Protein AF-J0EBW9-F1 (afdb_monomer)

Sequence (219 aa):
MTIKLKWRDRVGDYFTFEQDYLNNFGNLTLSGQNQRLSNKSYEAKIVLMEEYSSLHLNDYFINNTHSWGIEEVRNRSEYLADQFCQVGLFKDLPKEYRAREIHKTLDDNLTNHNLQSVKLPNGQRRMARNAKELASVVIDYLLENAREAFESYTDDESQKYIYWSKAKAEARDRDGTLVVPFEKYGFYFVSNASYQTTGSNLKDLILGCDLNPRDFIVE

Mean predicted aligned error: 13.7 Å

Radius of gyration: 35.42 Å; Cα contacts (8 Å, |Δi|>4): 264; chains: 1; bounding box: 72×34×83 Å

Secondary structure (DSSP, 8-state):
-----TTGGGSSSHHHIIIIITTSGGG----TTHHHHTT--HHHHHHHHHHH---GGGHHHHHS-S--SHHHHHHHHHHHHHHHHHSGGGSPPPGGGG-----EETTS--TT----EEE-TTS-EEE--SHHHHHHHHHHHHHHHSHHHHHHHHSSTT-TTEES-HHHHHTT--TTEEEEEEGGGTEEEEEESSHHHHHHHHHHHHHHTT--GGGSEE-

Foldseek 3Di:
DDPPDPQCVQQPPNVCCVPPQCPDPLNDDPFPCCVVLPPDHLVSNLVVCVVGPPDPLCVCSNPPDPGDYDVSSVVSNVVVVVVVCVPPVNDDDPVVVVDDVPWDFLVDQCAVPQFAWKQALVRDIDGDRFLQSVLVVLVVCCCVPQVVLLCVLVVDPPLPFKALDPVVQVVLPDPQKDWHDPVVVRIIGIWRRDPRTSSVSSCVSCVSSVHDRRSIITD

Organism: NCBI:txid992069

Solvent-accessible surface area (backbone atoms only — not comparable to full-atom values): 12727 Å² total; per-residue (Å²): 134,77,99,73,52,83,48,46,73,58,30,56,61,44,70,60,32,60,74,69,43,58,88,27,79,36,54,64,74,91,58,101,47,59,81,81,38,62,89,52,43,68,69,64,37,43,57,50,39,74,76,68,57,87,50,75,84,57,45,52,64,68,78,71,48,96,71,67,33,59,68,52,30,50,55,39,33,53,53,51,50,55,56,53,52,65,40,74,88,65,42,84,74,61,71,76,82,66,62,63,90,86,65,48,28,40,71,50,86,38,69,92,56,78,53,49,28,35,33,40,75,88,69,50,73,45,78,18,71,49,53,64,42,44,50,49,58,52,49,52,49,39,59,74,76,34,37,71,38,43,51,64,54,61,71,47,87,82,52,88,38,63,30,73,41,68,71,67,46,54,76,56,66,46,94,67,44,34,77,43,79,41,72,95,78,53,33,29,43,44,40,48,50,49,48,44,54,38,33,49,56,49,29,53,51,32,49,51,38,78,44,66,34,66,46,35,33,45,63

InterPro domains:
  IPR011089 GmrSD restriction endonucleases, C-terminal domain [PF07510] (6-82)

Structure (mmCIF, N/CA/C/O backbone):
data_AF-J0EBW9-F1
#
_entry.id   AF-J0EBW9-F1
#
loop_
_atom_site.group_PDB
_atom_site.id
_atom_site.type_symbol
_atom_site.label_atom_id
_atom_site.label_alt_id
_atom_site.label_comp_id
_atom_site.label_asym_id
_atom_site.label_entity_id
_atom_site.label_seq_id
_atom_site.pdbx_PDB_ins_code
_atom_site.Cartn_x
_atom_site.Cartn_y
_atom_site.Cartn_z
_atom_site.occupancy
_atom_site.B_iso_or_equiv
_atom_site.auth_seq_id
_atom_site.auth_comp_id
_atom_site.auth_asym_id
_atom_site.auth_atom_id
_atom_site.pdbx_PDB_model_num
ATOM 1 N N . MET A 1 1 ? 46.291 20.944 -46.577 1.00 37.09 1 MET A N 1
ATOM 2 C CA . MET A 1 1 ? 44.997 20.311 -46.910 1.00 37.09 1 MET A CA 1
ATOM 3 C C . MET A 1 1 ? 44.599 19.455 -45.714 1.00 37.09 1 MET A C 1
ATOM 5 O O . MET A 1 1 ? 45.171 18.394 -45.509 1.00 37.09 1 MET A O 1
ATOM 9 N N . THR A 1 2 ? 43.776 19.991 -44.815 1.00 34.97 2 THR A N 1
ATOM 10 C CA . THR A 1 2 ? 43.479 19.345 -43.526 1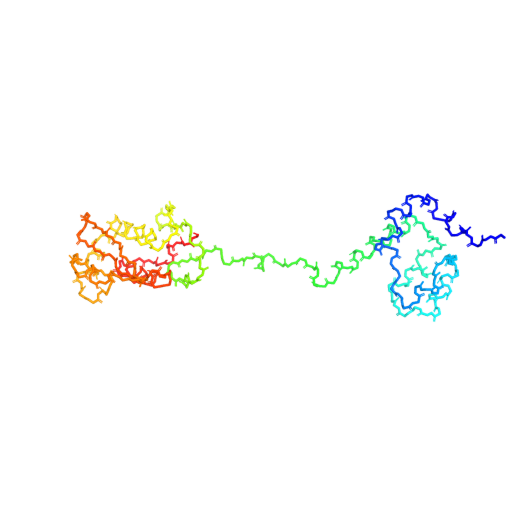.00 34.97 2 THR A CA 1
ATOM 11 C C . THR A 1 2 ? 42.528 18.173 -43.754 1.00 34.97 2 THR A C 1
ATOM 13 O O . THR A 1 2 ? 41.568 18.316 -44.503 1.00 34.97 2 THR A O 1
ATOM 16 N N . ILE A 1 3 ? 42.804 17.030 -43.119 1.00 44.97 3 ILE A N 1
ATOM 17 C CA . ILE A 1 3 ? 42.072 15.746 -43.169 1.00 44.97 3 ILE A CA 1
ATOM 18 C C . ILE A 1 3 ? 40.694 15.890 -42.494 1.00 44.97 3 ILE A C 1
ATOM 20 O O . ILE A 1 3 ? 40.361 15.232 -41.512 1.00 44.97 3 ILE A O 1
ATOM 24 N N . LYS A 1 4 ? 39.903 16.846 -42.959 1.00 49.50 4 LYS A N 1
ATOM 25 C CA . LYS A 1 4 ? 38.595 17.188 -42.437 1.00 49.50 4 LYS A CA 1
ATOM 26 C C . LYS A 1 4 ? 37.596 16.767 -43.518 1.00 49.50 4 LYS A C 1
ATOM 28 O O . LYS A 1 4 ? 37.580 17.364 -44.583 1.00 49.50 4 LYS A O 1
ATOM 33 N N . LEU A 1 5 ? 36.806 15.734 -43.192 1.00 63.59 5 LEU A N 1
ATOM 34 C CA . LEU A 1 5 ? 35.459 15.437 -43.712 1.00 63.59 5 LEU A CA 1
ATOM 35 C C . LEU A 1 5 ? 35.192 14.322 -44.752 1.00 63.59 5 LEU A C 1
ATOM 37 O O . LEU A 1 5 ? 34.027 14.131 -45.064 1.00 63.59 5 LEU A O 1
ATOM 41 N N . LYS A 1 6 ? 36.134 13.471 -45.187 1.00 65.06 6 LYS A N 1
ATOM 42 C CA . LYS A 1 6 ? 35.780 12.387 -46.153 1.00 65.06 6 LYS A CA 1
ATOM 43 C C . LYS A 1 6 ? 34.655 11.439 -45.700 1.00 65.06 6 LYS A C 1
ATOM 45 O O . LYS A 1 6 ? 33.983 10.849 -46.535 1.00 65.06 6 LYS A O 1
ATOM 50 N N . TRP A 1 7 ? 34.476 11.250 -44.393 1.00 70.19 7 TRP A N 1
ATOM 51 C CA . TRP A 1 7 ? 33.380 10.438 -43.862 1.00 70.19 7 TRP A CA 1
ATOM 52 C C . TRP A 1 7 ? 32.059 11.215 -43.766 1.00 70.19 7 TRP A C 1
ATOM 54 O O . TRP A 1 7 ? 31.002 10.599 -43.821 1.00 70.19 7 TRP A O 1
ATOM 64 N N . ARG A 1 8 ? 32.103 12.550 -43.646 1.00 75.69 8 ARG A N 1
ATOM 65 C CA . ARG A 1 8 ? 30.898 13.387 -43.522 1.00 75.69 8 ARG A CA 1
ATOM 66 C C . ARG A 1 8 ? 30.110 13.429 -44.822 1.00 75.69 8 ARG A C 1
ATOM 68 O O . ARG A 1 8 ? 28.894 13.350 -44.791 1.00 75.69 8 ARG A O 1
ATOM 75 N N . ASP A 1 9 ? 30.813 13.429 -45.947 1.00 74.38 9 ASP A N 1
ATOM 76 C CA . ASP A 1 9 ? 30.179 13.354 -47.265 1.00 74.38 9 ASP A CA 1
ATOM 77 C C . ASP A 1 9 ? 29.480 12.000 -47.498 1.00 74.38 9 ASP A C 1
ATOM 79 O O . ASP A 1 9 ? 28.632 11.881 -48.376 1.00 74.38 9 ASP A O 1
ATOM 83 N N . ARG A 1 10 ? 29.820 10.966 -46.710 1.00 76.25 10 ARG A N 1
ATOM 84 C CA . ARG A 1 10 ? 29.231 9.624 -46.830 1.00 76.25 10 ARG A CA 1
ATOM 85 C C . ARG A 1 10 ? 27.980 9.401 -45.997 1.00 76.25 10 ARG A C 1
ATOM 87 O O . ARG A 1 10 ? 27.215 8.509 -46.339 1.00 76.25 10 ARG A O 1
ATOM 94 N N . VAL A 1 11 ? 27.767 10.180 -44.936 1.00 80.25 11 VAL A N 1
ATOM 95 C CA . VAL A 1 11 ? 26.569 10.027 -44.092 1.00 80.25 11 VAL A CA 1
ATOM 96 C C . VAL A 1 11 ? 25.327 10.694 -44.701 1.00 80.25 11 VAL A C 1
ATOM 98 O O . VAL A 1 11 ? 24.236 10.562 -44.153 1.00 80.25 11 VAL A O 1
ATOM 101 N N . GLY A 1 12 ? 25.483 11.391 -45.834 1.00 82.75 12 GLY A N 1
ATOM 102 C CA . GLY A 1 12 ? 24.414 12.124 -46.508 1.00 82.75 12 GLY A CA 1
ATOM 103 C C . GLY A 1 12 ? 24.181 13.484 -45.859 1.00 82.75 12 GLY A C 1
ATOM 104 O O . GLY A 1 12 ? 25.070 14.337 -45.869 1.00 82.75 12 GLY A O 1
ATOM 105 N N . ASP A 1 13 ? 22.991 13.693 -45.293 1.00 88.38 13 ASP A N 1
ATOM 106 C CA . ASP A 1 13 ? 22.670 14.905 -44.535 1.00 88.38 13 ASP A CA 1
ATOM 107 C C . ASP A 1 13 ? 23.463 14.938 -43.223 1.00 88.38 13 ASP A C 1
ATOM 109 O O . ASP A 1 13 ? 23.034 14.439 -42.180 1.00 88.38 13 ASP A O 1
ATOM 113 N N . TYR A 1 14 ? 24.661 15.519 -43.287 1.00 86.31 14 TYR A N 1
ATOM 114 C CA . TYR A 1 14 ? 25.545 15.611 -42.135 1.00 86.31 14 TYR A CA 1
ATOM 115 C C . TYR A 1 14 ? 24.927 16.396 -40.976 1.00 86.31 14 TYR A C 1
ATOM 117 O O . TYR A 1 14 ? 25.185 16.049 -39.827 1.00 86.31 14 TYR A O 1
ATOM 125 N N . PHE A 1 15 ? 24.139 17.441 -41.250 1.00 88.19 15 PHE A N 1
ATOM 126 C CA . PHE A 1 15 ? 23.576 18.268 -40.185 1.00 88.19 15 PHE A CA 1
ATOM 127 C C . PHE A 1 15 ? 22.588 17.453 -39.349 1.00 88.19 15 PHE A C 1
ATOM 129 O O . PHE A 1 15 ? 22.728 17.382 -38.127 1.00 88.19 15 PHE A O 1
ATOM 136 N N . THR A 1 16 ? 21.662 16.755 -40.009 1.00 88.75 16 THR A N 1
ATOM 137 C CA . THR A 1 16 ? 20.746 15.827 -39.337 1.00 88.75 16 THR A CA 1
ATOM 138 C C . THR A 1 16 ? 21.496 14.671 -38.685 1.00 88.75 16 THR A C 1
ATOM 140 O O . THR A 1 16 ? 21.205 14.307 -37.547 1.00 88.75 16 THR A O 1
ATOM 143 N N . PHE A 1 17 ? 22.504 14.109 -39.358 1.00 88.75 17 PHE A N 1
ATOM 144 C CA . PHE A 1 17 ? 23.293 13.022 -38.788 1.00 88.75 17 PHE A CA 1
ATOM 145 C C . PHE A 1 17 ? 24.005 13.443 -37.493 1.00 88.75 17 PHE A C 1
ATOM 147 O O . PHE A 1 17 ? 23.961 12.713 -36.507 1.00 88.75 17 PHE A O 1
ATOM 154 N N . GLU A 1 18 ? 24.650 14.611 -37.472 1.00 88.31 18 GLU A N 1
ATOM 155 C CA . GLU A 1 18 ? 25.376 15.126 -36.306 1.00 88.31 18 GLU A CA 1
ATOM 156 C C . GLU A 1 18 ? 24.451 15.385 -35.114 1.00 88.31 18 GLU A C 1
ATOM 158 O O . GLU A 1 18 ? 24.818 15.044 -33.989 1.00 88.31 18 GLU A O 1
ATOM 163 N N . GLN A 1 19 ? 23.265 15.949 -35.357 1.00 90.88 19 GLN A N 1
ATOM 164 C CA . GLN A 1 19 ? 22.300 16.260 -34.301 1.00 90.88 19 GLN A CA 1
ATOM 165 C C . GLN A 1 19 ? 21.633 15.001 -33.733 1.00 90.88 19 GLN A C 1
ATOM 167 O O . GLN A 1 19 ? 21.620 14.813 -32.517 1.00 90.88 19 GLN A O 1
ATOM 172 N N . ASP A 1 20 ? 21.141 14.111 -34.599 1.00 90.69 20 ASP A N 1
ATOM 173 C CA . ASP A 1 20 ? 20.171 13.089 -34.184 1.00 90.69 20 ASP A CA 1
ATOM 174 C C . ASP A 1 20 ? 20.742 11.659 -34.172 1.00 90.69 20 ASP A C 1
ATOM 176 O O . ASP A 1 20 ? 20.243 10.779 -33.461 1.00 90.69 20 ASP A O 1
ATOM 180 N N . TYR A 1 21 ? 21.799 11.399 -34.951 1.00 88.81 21 TYR A N 1
ATOM 181 C CA . TYR A 1 21 ? 22.278 10.035 -35.226 1.00 88.81 21 TYR A CA 1
ATOM 182 C C . TYR A 1 21 ? 23.714 9.770 -34.756 1.00 88.81 21 TYR A C 1
ATOM 184 O O . TYR A 1 21 ? 24.071 8.618 -34.500 1.00 88.81 21 TYR A O 1
ATOM 192 N N . LEU A 1 22 ? 24.537 10.806 -34.564 1.00 86.56 22 LEU A N 1
ATOM 193 C CA . LEU A 1 22 ? 25.932 10.659 -34.146 1.00 86.56 22 LEU A CA 1
ATOM 194 C C . LEU A 1 22 ? 26.049 10.036 -32.749 1.00 86.56 22 LEU A C 1
ATOM 196 O O . LEU A 1 22 ? 26.858 9.131 -32.553 1.00 86.56 22 LEU A O 1
ATOM 200 N N . ASN A 1 23 ? 25.221 10.483 -31.803 1.00 86.88 23 ASN A N 1
ATOM 201 C CA . ASN A 1 23 ? 25.180 9.975 -30.426 1.00 86.88 23 ASN A CA 1
ATOM 202 C C . ASN A 1 23 ? 23.979 9.043 -30.198 1.00 86.88 23 ASN A C 1
ATOM 204 O O . ASN A 1 23 ? 23.338 9.085 -29.150 1.00 86.88 23 ASN A O 1
ATOM 208 N N . ASN A 1 24 ? 23.651 8.222 -31.196 1.00 88.88 24 ASN A N 1
ATOM 209 C CA . ASN A 1 24 ? 22.536 7.285 -31.134 1.00 88.88 24 ASN A CA 1
ATOM 210 C C . ASN A 1 24 ? 23.000 5.879 -30.732 1.00 88.88 24 ASN A C 1
ATOM 212 O O . ASN A 1 24 ? 24.132 5.476 -31.006 1.00 88.88 24 ASN A O 1
ATOM 216 N N . PHE A 1 25 ? 22.091 5.111 -30.136 1.00 85.38 25 PHE A N 1
ATOM 217 C CA . PHE A 1 25 ? 22.284 3.710 -29.776 1.00 85.38 25 PHE A CA 1
ATOM 218 C C . PHE A 1 25 ? 22.804 2.859 -30.949 1.00 85.38 25 PHE A C 1
ATOM 220 O O . PHE A 1 25 ? 23.779 2.123 -30.796 1.00 85.38 25 PHE A O 1
ATOM 227 N N . GLY A 1 26 ? 22.252 3.051 -32.151 1.00 86.81 26 GLY A N 1
ATOM 228 C CA . GLY A 1 26 ? 22.688 2.383 -33.381 1.00 86.81 26 GLY A CA 1
ATOM 229 C C . GLY A 1 26 ? 24.079 2.785 -33.867 1.00 86.81 26 GLY A C 1
ATOM 230 O O . GLY A 1 26 ? 24.667 2.059 -34.661 1.00 86.81 26 GLY A O 1
ATOM 231 N N . ASN A 1 27 ? 24.664 3.873 -33.364 1.00 87.81 27 ASN A N 1
ATOM 232 C CA . ASN A 1 27 ? 26.025 4.304 -33.698 1.00 87.81 27 ASN A CA 1
ATOM 233 C C . ASN A 1 27 ? 27.054 3.960 -32.600 1.00 87.81 27 ASN A C 1
ATOM 235 O O . ASN A 1 27 ? 28.234 4.287 -32.721 1.00 87.81 27 ASN A O 1
ATOM 239 N N . LEU A 1 28 ? 26.639 3.272 -31.528 1.00 83.31 28 LEU A N 1
ATOM 240 C 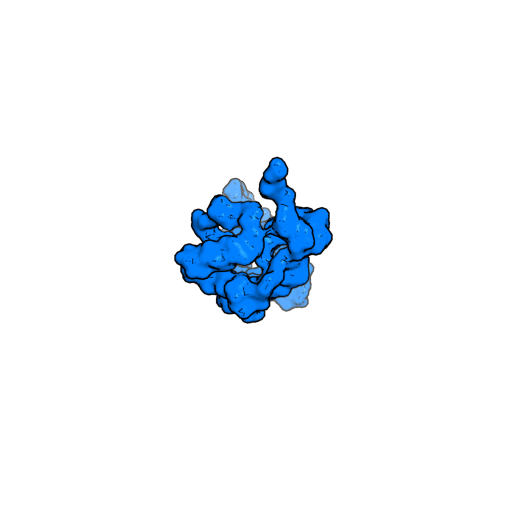CA . LEU A 1 28 ? 27.549 2.846 -30.468 1.00 83.31 28 LEU A CA 1
ATOM 241 C C . LEU A 1 28 ? 28.433 1.686 -30.938 1.00 83.31 28 LEU A C 1
ATOM 243 O O . LEU A 1 28 ? 27.955 0.581 -31.214 1.00 83.31 28 LEU A O 1
ATOM 247 N N . THR A 1 29 ? 29.741 1.925 -30.962 1.00 75.56 29 THR A N 1
ATOM 248 C CA . THR A 1 29 ? 30.764 0.877 -30.985 1.00 75.56 29 THR A CA 1
ATOM 249 C C . THR A 1 29 ? 31.202 0.572 -29.561 1.00 75.56 29 THR A C 1
ATOM 251 O O . THR A 1 29 ? 31.772 1.425 -28.874 1.00 75.56 29 THR A O 1
ATOM 254 N N . LEU A 1 30 ? 30.976 -0.663 -29.118 1.00 69.50 30 LEU A N 1
ATOM 255 C CA . LEU A 1 30 ? 31.499 -1.139 -27.843 1.00 69.50 30 LEU A CA 1
ATOM 256 C C . LEU A 1 30 ? 32.925 -1.633 -28.079 1.00 69.50 30 LEU A C 1
ATOM 258 O O . LEU A 1 30 ? 33.160 -2.789 -28.417 1.00 69.50 30 LEU A O 1
ATOM 262 N N . SER A 1 31 ? 33.890 -0.722 -27.986 1.00 68.69 31 SER A N 1
ATOM 263 C CA . SER A 1 31 ? 35.306 -1.055 -28.110 1.00 68.69 31 SER A CA 1
ATOM 264 C C . SER A 1 31 ? 36.137 -0.243 -27.122 1.00 68.69 31 SER A C 1
ATOM 266 O O . SER A 1 31 ? 35.856 0.928 -26.869 1.00 68.69 31 SER A O 1
ATOM 268 N N . GLY A 1 32 ? 37.223 -0.831 -26.618 1.00 66.94 32 GLY A N 1
ATOM 269 C CA . GLY A 1 32 ? 38.260 -0.085 -25.896 1.00 66.94 32 GLY A CA 1
ATOM 270 C C . GLY A 1 32 ? 39.132 0.792 -26.809 1.00 66.94 32 GLY A C 1
ATOM 271 O O . GLY A 1 32 ? 40.102 1.379 -26.344 1.00 66.94 32 GLY A O 1
ATOM 272 N N . GLN A 1 33 ? 38.826 0.865 -28.111 1.00 73.69 33 GLN A N 1
ATOM 273 C CA . GLN A 1 33 ? 39.669 1.469 -29.150 1.00 73.69 33 GLN A CA 1
ATOM 274 C C . GLN A 1 33 ? 38.994 2.660 -29.849 1.00 73.69 33 GLN A C 1
ATOM 276 O O . GLN A 1 33 ? 39.403 3.052 -30.942 1.00 73.69 33 GLN A O 1
ATOM 281 N N . ASN A 1 34 ? 37.998 3.295 -29.219 1.00 75.50 34 ASN A N 1
ATOM 282 C CA . ASN A 1 34 ? 37.265 4.432 -29.797 1.00 75.50 34 ASN A CA 1
ATOM 283 C C . ASN A 1 34 ? 38.194 5.582 -30.252 1.00 75.50 34 ASN A C 1
ATOM 285 O O . ASN A 1 34 ? 37.940 6.217 -31.277 1.00 75.50 34 ASN A O 1
ATOM 289 N N . GLN A 1 35 ? 39.324 5.791 -29.560 1.00 78.19 35 GLN A N 1
ATOM 290 C CA . GLN A 1 35 ? 40.361 6.748 -29.974 1.00 78.19 35 GLN A CA 1
ATOM 291 C C . GLN A 1 35 ? 41.039 6.371 -31.301 1.00 78.19 35 GLN A C 1
ATOM 293 O O . GLN A 1 35 ? 41.353 7.254 -32.097 1.00 78.19 35 GLN A O 1
ATOM 298 N N . ARG A 1 36 ? 41.250 5.074 -31.570 1.00 80.31 36 ARG A N 1
ATOM 299 C CA . ARG A 1 36 ? 41.831 4.591 -32.833 1.00 80.31 36 ARG A CA 1
ATOM 300 C C . ARG A 1 36 ? 40.838 4.686 -33.989 1.00 80.31 36 ARG A C 1
ATOM 302 O O . ARG A 1 36 ? 41.264 4.937 -35.112 1.00 80.31 36 ARG A O 1
ATOM 309 N N . LEU A 1 37 ? 39.539 4.523 -33.723 1.00 79.50 37 LEU A N 1
ATOM 310 C CA . LEU A 1 37 ? 38.481 4.607 -34.736 1.00 79.50 37 LEU A CA 1
ATOM 311 C C . LEU A 1 37 ? 38.236 6.055 -35.194 1.00 79.50 37 LEU A C 1
ATOM 313 O O . LEU A 1 37 ? 38.282 6.320 -36.393 1.00 79.50 37 LEU A O 1
ATOM 317 N N . SER A 1 38 ? 38.037 6.995 -34.260 1.00 79.94 38 SER A N 1
ATOM 318 C CA . SER A 1 38 ? 37.978 8.457 -34.477 1.00 79.94 38 SER A CA 1
ATOM 319 C C . SER A 1 38 ? 37.381 8.897 -35.842 1.00 79.94 38 SER A C 1
ATOM 321 O O . SER A 1 38 ? 36.337 8.406 -36.277 1.00 79.94 38 SER A O 1
ATOM 323 N N . ASN A 1 39 ? 38.037 9.829 -36.541 1.00 78.94 39 ASN A N 1
ATOM 324 C CA . ASN A 1 39 ? 37.628 10.398 -37.829 1.00 78.94 39 ASN A CA 1
ATOM 325 C C . ASN A 1 39 ? 38.055 9.563 -39.051 1.00 78.94 39 ASN A C 1
ATOM 327 O O . ASN A 1 39 ? 38.119 10.094 -40.163 1.00 78.94 39 ASN A O 1
ATOM 331 N N . LYS A 1 40 ? 38.397 8.280 -38.873 1.00 82.81 40 LYS A N 1
ATOM 332 C CA . LYS A 1 40 ? 38.738 7.401 -40.001 1.00 82.81 40 LYS A CA 1
ATOM 333 C C . LYS A 1 40 ? 37.518 7.161 -40.896 1.00 82.81 40 LYS A C 1
ATOM 335 O O . LYS A 1 40 ? 36.377 7.320 -40.456 1.00 82.81 40 LYS A O 1
ATOM 340 N N . SER A 1 41 ? 37.772 6.781 -42.150 1.00 80.62 41 SER A N 1
ATOM 341 C CA . SER A 1 41 ? 36.699 6.341 -43.045 1.00 80.62 41 SER A CA 1
ATOM 342 C C . SER A 1 41 ? 36.055 5.064 -42.516 1.00 80.62 41 SER A C 1
ATOM 344 O O . SER A 1 41 ? 36.636 4.369 -41.681 1.00 80.62 41 SER A O 1
ATOM 346 N N . TYR A 1 42 ? 34.856 4.766 -43.004 1.00 82.38 42 TYR A N 1
ATOM 347 C CA . TYR A 1 42 ? 34.144 3.555 -42.628 1.00 82.38 42 TYR A CA 1
ATOM 348 C C . TYR A 1 42 ? 34.977 2.295 -42.922 1.00 82.38 42 TYR A C 1
ATOM 350 O O . TYR A 1 42 ? 35.195 1.496 -42.022 1.00 82.38 42 TYR A O 1
ATOM 358 N N . GLU A 1 43 ? 35.588 2.189 -44.102 1.00 83.69 43 GLU A N 1
ATOM 359 C CA . GLU A 1 43 ? 36.426 1.043 -44.493 1.00 83.69 43 GLU A CA 1
ATOM 360 C C . GLU A 1 43 ? 37.623 0.868 -43.554 1.00 83.69 43 GLU A C 1
ATOM 362 O O . GLU A 1 43 ? 37.915 -0.230 -43.091 1.00 83.69 43 GLU A O 1
ATOM 367 N N . ALA A 1 44 ? 38.293 1.971 -43.209 1.00 84.31 44 ALA A N 1
ATOM 368 C CA . ALA A 1 44 ? 39.413 1.941 -42.277 1.00 84.31 44 ALA A CA 1
ATOM 369 C C . ALA A 1 44 ? 38.978 1.577 -40.846 1.00 84.31 44 ALA A C 1
ATOM 371 O O . ALA A 1 44 ? 39.787 1.070 -40.072 1.00 84.31 44 ALA A O 1
ATOM 372 N N . LYS A 1 45 ? 37.720 1.847 -40.477 1.00 84.38 45 LYS A N 1
ATOM 373 C CA . LYS A 1 45 ? 37.135 1.410 -39.205 1.00 84.38 45 LYS A CA 1
ATOM 374 C C . LYS A 1 45 ? 36.769 -0.075 -39.235 1.00 84.38 45 LYS A C 1
ATOM 376 O O . LYS A 1 45 ? 36.998 -0.727 -38.225 1.00 84.38 45 LYS A O 1
ATOM 381 N N . ILE A 1 46 ? 36.272 -0.602 -40.359 1.00 85.25 46 ILE A N 1
ATOM 382 C CA . ILE A 1 46 ? 35.987 -2.036 -40.533 1.00 85.25 46 ILE A CA 1
ATOM 383 C C . ILE A 1 46 ? 37.252 -2.867 -40.347 1.00 85.25 46 ILE A C 1
ATOM 385 O O . ILE A 1 46 ? 37.260 -3.726 -39.476 1.00 85.25 46 ILE A O 1
ATOM 389 N N . VAL A 1 47 ? 38.345 -2.528 -41.036 1.00 86.38 47 VAL A N 1
ATOM 390 C CA . VAL A 1 47 ? 39.626 -3.251 -40.895 1.00 86.38 47 VAL A CA 1
ATOM 391 C C . VAL A 1 47 ? 40.105 -3.275 -39.437 1.00 86.38 47 VAL A C 1
ATOM 393 O O . VAL A 1 47 ? 40.526 -4.306 -38.923 1.00 86.38 47 VAL A O 1
ATOM 396 N N . LEU A 1 48 ? 39.997 -2.145 -38.728 1.00 85.06 48 LEU A N 1
ATOM 397 C CA . LEU A 1 48 ? 40.359 -2.082 -37.308 1.00 85.06 48 LEU A CA 1
ATOM 398 C C . LEU A 1 48 ? 39.409 -2.891 -36.415 1.00 85.06 48 LEU A C 1
ATOM 400 O O . LEU A 1 48 ? 39.834 -3.404 -35.383 1.00 85.06 48 LEU A O 1
ATOM 404 N N . MET A 1 49 ? 38.125 -2.975 -36.759 1.00 83.12 49 MET A N 1
ATOM 405 C CA . MET A 1 49 ? 37.172 -3.798 -36.019 1.00 83.12 49 MET A CA 1
ATOM 406 C C . MET A 1 49 ? 37.408 -5.288 -36.274 1.00 83.12 49 MET A C 1
ATOM 408 O O . MET A 1 49 ? 37.386 -6.043 -35.313 1.00 83.12 49 MET A O 1
ATOM 412 N N . GLU A 1 50 ? 37.722 -5.709 -37.497 1.00 81.25 50 GLU A N 1
ATOM 413 C CA . GLU A 1 50 ? 38.116 -7.096 -37.793 1.00 81.25 50 GLU A CA 1
ATOM 414 C C . GLU A 1 50 ? 39.367 -7.518 -37.010 1.00 81.25 50 GLU A C 1
ATOM 416 O O . GLU A 1 50 ? 39.439 -8.636 -36.506 1.00 81.25 50 GLU A O 1
ATOM 421 N N . GLU A 1 51 ? 40.339 -6.615 -36.862 1.00 82.44 51 GLU A N 1
ATOM 422 C CA . GLU A 1 51 ? 41.597 -6.906 -36.169 1.00 82.44 51 GLU A CA 1
ATOM 423 C C . GLU A 1 51 ? 41.459 -6.891 -34.634 1.00 82.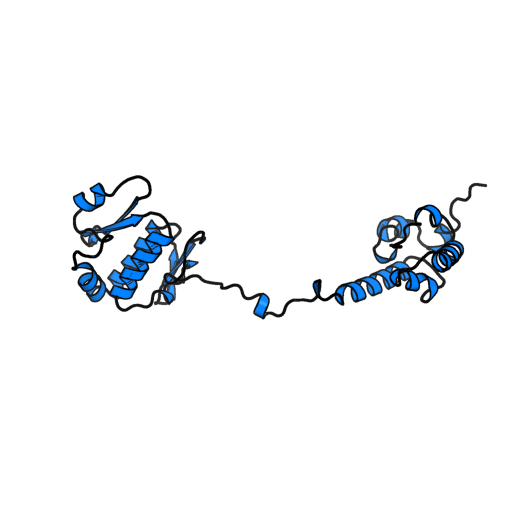44 51 GLU A C 1
ATOM 425 O O . GLU A 1 51 ? 42.116 -7.670 -33.943 1.00 82.44 51 GLU A O 1
ATOM 430 N N . TYR A 1 52 ? 40.622 -6.003 -34.080 1.00 76.06 52 TYR A N 1
ATOM 431 C CA . TYR A 1 52 ? 40.622 -5.706 -32.639 1.00 76.06 52 TYR A CA 1
ATOM 432 C C . TYR A 1 52 ? 39.275 -5.868 -31.919 1.00 76.06 52 TYR A C 1
ATOM 434 O O . TYR A 1 52 ? 39.247 -5.789 -30.688 1.00 76.06 52 TYR A O 1
ATOM 442 N N . SER A 1 53 ? 38.152 -6.050 -32.618 1.00 74.19 53 SER A N 1
ATOM 443 C CA . SER A 1 53 ? 36.841 -6.206 -31.977 1.00 74.19 53 SER A CA 1
ATOM 444 C C . SER A 1 53 ? 36.537 -7.671 -31.677 1.00 74.19 53 SER A C 1
ATOM 446 O O . SER A 1 53 ? 36.337 -8.471 -32.579 1.00 74.19 53 SER A O 1
ATOM 448 N N . SER A 1 54 ? 36.384 -8.001 -30.396 1.00 70.25 54 SER A N 1
ATOM 449 C CA . SER A 1 54 ? 35.956 -9.330 -29.939 1.00 70.25 54 SER A CA 1
ATOM 450 C C . SER A 1 54 ? 34.467 -9.424 -29.582 1.00 70.25 54 SER A C 1
ATOM 452 O O . SER A 1 54 ? 33.999 -10.486 -29.177 1.00 70.25 54 SER A O 1
ATOM 454 N N . LEU A 1 55 ? 33.704 -8.329 -29.695 1.00 75.38 55 LEU A N 1
ATOM 455 C CA . LEU A 1 55 ? 32.281 -8.320 -29.350 1.00 75.38 55 LEU A CA 1
ATOM 456 C C . LEU A 1 55 ? 31.406 -8.623 -30.567 1.00 75.38 55 LEU A C 1
ATOM 458 O O . LEU A 1 55 ? 31.445 -7.888 -31.554 1.00 75.38 55 LEU A O 1
ATOM 462 N N . HIS A 1 56 ? 30.519 -9.614 -30.428 1.00 73.69 56 HIS A N 1
ATOM 463 C CA . HIS A 1 56 ? 29.489 -9.955 -31.420 1.00 73.69 56 HIS A CA 1
ATOM 464 C C . HIS A 1 56 ? 28.623 -8.757 -31.840 1.00 73.69 56 HIS A C 1
ATOM 466 O O . HIS A 1 56 ? 28.132 -8.708 -32.959 1.00 73.69 56 HIS A O 1
ATOM 472 N N . LEU A 1 57 ? 28.466 -7.750 -30.977 1.00 74.38 57 LEU A N 1
ATOM 473 C CA . LEU A 1 57 ? 27.689 -6.549 -31.294 1.00 74.38 57 LEU A CA 1
ATOM 474 C C . LEU A 1 57 ? 28.269 -5.717 -32.449 1.00 74.38 57 LEU A C 1
ATOM 476 O O . LEU A 1 57 ? 27.549 -4.952 -33.099 1.00 74.38 57 LEU A O 1
ATOM 480 N N . ASN A 1 58 ? 29.578 -5.826 -32.671 1.00 79.38 58 ASN A N 1
ATOM 481 C CA . ASN A 1 58 ? 30.269 -5.109 -33.734 1.00 79.38 58 ASN A CA 1
ATOM 482 C C . ASN A 1 58 ? 30.324 -5.931 -35.036 1.00 79.38 58 ASN A C 1
ATOM 484 O O . ASN A 1 58 ? 30.644 -5.366 -36.077 1.00 79.38 58 ASN A O 1
ATOM 488 N N . ASP A 1 59 ? 29.940 -7.214 -35.004 1.00 82.19 59 ASP A N 1
ATOM 489 C CA . ASP A 1 59 ? 29.812 -8.074 -36.192 1.00 82.19 59 ASP A CA 1
ATOM 490 C C . ASP A 1 59 ? 28.843 -7.483 -37.224 1.00 82.19 59 ASP A C 1
ATOM 492 O O . ASP A 1 59 ? 29.053 -7.580 -38.431 1.00 82.19 59 ASP A O 1
ATOM 496 N N . TYR A 1 60 ? 27.830 -6.756 -36.740 1.00 83.81 60 TYR A N 1
ATOM 497 C CA . TYR A 1 60 ? 26.882 -6.031 -37.580 1.00 83.81 60 TYR A CA 1
ATOM 498 C C . TYR A 1 60 ? 27.585 -5.129 -38.604 1.00 83.81 60 TYR A C 1
ATOM 500 O O . TYR A 1 60 ? 27.198 -5.086 -39.769 1.00 83.81 60 TYR A O 1
ATOM 508 N N . PHE A 1 61 ? 28.650 -4.435 -38.195 1.00 82.50 61 PHE A N 1
ATOM 509 C CA . PHE A 1 61 ? 29.380 -3.540 -39.090 1.00 82.50 61 PHE A CA 1
ATOM 510 C C . PHE A 1 61 ? 30.147 -4.284 -40.180 1.00 82.50 61 PHE A C 1
ATOM 512 O O . PHE A 1 61 ? 30.356 -3.707 -41.238 1.00 82.50 61 PHE A O 1
ATOM 519 N N . ILE A 1 62 ? 30.574 -5.519 -39.917 1.00 78.94 62 ILE A N 1
ATOM 520 C CA . ILE A 1 62 ? 31.410 -6.315 -40.820 1.00 78.94 62 ILE A CA 1
ATOM 521 C C . ILE A 1 62 ? 30.526 -7.080 -41.814 1.00 78.94 62 ILE A C 1
ATOM 523 O O . ILE A 1 62 ? 30.799 -7.085 -43.010 1.00 78.94 62 ILE A O 1
ATOM 527 N N . ASN A 1 63 ? 29.432 -7.675 -41.329 1.00 79.38 63 ASN A N 1
ATOM 528 C CA . ASN A 1 63 ? 28.656 -8.652 -42.097 1.00 79.38 63 ASN A CA 1
ATOM 529 C C . ASN A 1 63 ? 27.310 -8.147 -42.636 1.00 79.38 63 ASN A C 1
ATOM 531 O O . ASN A 1 63 ? 26.700 -8.843 -43.443 1.00 79.38 63 ASN A O 1
ATOM 535 N N . ASN A 1 64 ? 26.811 -6.982 -42.199 1.00 80.12 64 ASN A N 1
ATOM 536 C CA . ASN A 1 64 ? 25.433 -6.560 -42.508 1.00 80.12 64 ASN A CA 1
ATOM 537 C C . ASN A 1 64 ? 25.331 -5.256 -43.308 1.00 80.12 64 ASN A C 1
ATOM 539 O O . ASN A 1 64 ? 24.241 -4.905 -43.753 1.00 80.12 64 ASN A O 1
ATOM 543 N N . THR A 1 65 ? 26.428 -4.523 -43.505 1.00 79.75 65 THR A N 1
ATOM 544 C CA . THR A 1 65 ? 26.407 -3.297 -44.309 1.00 79.75 65 THR A CA 1
ATOM 545 C C . THR A 1 65 ? 27.762 -2.997 -44.946 1.00 79.75 65 THR A C 1
ATOM 547 O O . THR A 1 65 ? 28.805 -3.431 -44.468 1.00 79.75 65 THR A O 1
ATOM 550 N N . HIS A 1 66 ? 27.732 -2.252 -46.052 1.00 80.06 66 HIS A N 1
ATOM 551 C CA . HIS A 1 66 ? 28.912 -1.716 -46.739 1.00 80.06 66 HIS A CA 1
ATOM 552 C C . HIS A 1 66 ? 28.926 -0.175 -46.754 1.00 80.06 66 HIS A C 1
ATOM 554 O O . HIS A 1 66 ? 29.837 0.442 -47.311 1.00 80.06 66 HIS A O 1
ATOM 560 N N . SER A 1 67 ? 27.922 0.448 -46.134 1.00 82.56 67 SER A N 1
ATOM 561 C CA . SER A 1 67 ? 27.734 1.893 -46.010 1.00 82.56 67 SER A CA 1
ATOM 562 C C . SER A 1 67 ? 27.363 2.269 -44.577 1.00 82.56 67 SER A C 1
ATOM 564 O O . SER A 1 67 ? 26.988 1.426 -43.761 1.00 82.56 67 SER A O 1
ATOM 566 N N . TRP A 1 68 ? 27.523 3.551 -44.248 1.00 85.88 68 TRP A N 1
ATOM 567 C CA . TRP A 1 68 ? 27.209 4.057 -42.917 1.00 85.88 68 TRP A CA 1
ATOM 568 C C . TRP A 1 68 ? 26.650 5.476 -42.989 1.00 85.88 68 TRP A C 1
ATOM 570 O O . TRP A 1 68 ? 27.411 6.443 -43.053 1.00 85.88 68 TRP A O 1
ATOM 580 N N . GLY A 1 69 ? 25.325 5.580 -42.992 1.00 88.25 69 GLY A N 1
ATOM 581 C CA . GLY A 1 69 ? 24.549 6.811 -42.958 1.00 88.25 69 GLY A CA 1
ATOM 582 C C . GLY A 1 69 ? 23.334 6.687 -42.034 1.00 88.25 69 GLY A C 1
ATOM 583 O O . GLY A 1 69 ? 23.279 5.836 -41.144 1.00 88.25 69 GLY A O 1
ATOM 584 N N . ILE A 1 70 ? 22.373 7.597 -42.197 1.00 90.75 70 ILE A N 1
ATOM 585 C CA . ILE A 1 70 ? 21.200 7.710 -41.313 1.00 90.75 70 ILE A CA 1
ATOM 586 C C . ILE A 1 70 ? 20.358 6.425 -41.307 1.00 90.75 70 ILE A C 1
ATOM 588 O O . ILE A 1 70 ? 19.922 5.981 -40.243 1.00 90.75 70 ILE A O 1
ATOM 592 N N . GLU A 1 71 ? 20.117 5.831 -42.477 1.00 90.56 71 GLU A N 1
ATOM 593 C CA . GLU A 1 71 ? 19.285 4.629 -42.595 1.00 90.56 71 GLU A CA 1
ATOM 594 C C . GLU A 1 71 ? 19.944 3.424 -41.923 1.00 90.56 71 GLU A C 1
ATOM 596 O O . GLU A 1 71 ? 19.285 2.698 -41.183 1.00 90.56 71 GLU A O 1
ATOM 601 N N . GLU A 1 72 ? 21.256 3.253 -42.080 1.00 90.94 72 GLU A N 1
ATOM 602 C CA . GLU A 1 72 ? 21.991 2.163 -41.442 1.00 90.94 72 GLU A CA 1
ATOM 603 C C . GLU A 1 72 ? 22.029 2.309 -39.920 1.00 90.94 72 GLU A C 1
ATOM 605 O O . GLU A 1 72 ? 21.870 1.314 -39.209 1.00 90.94 72 GLU A O 1
ATOM 610 N N . VAL A 1 73 ? 22.175 3.538 -39.406 1.00 90.94 73 VAL A N 1
ATOM 611 C CA . VAL A 1 73 ? 22.078 3.799 -37.961 1.00 90.94 73 VAL A CA 1
ATOM 612 C C . VAL A 1 73 ? 20.680 3.454 -37.450 1.00 90.94 73 VAL A C 1
ATOM 614 O O . VAL A 1 73 ? 20.574 2.809 -36.410 1.00 90.94 73 VAL A O 1
ATOM 617 N N . ARG A 1 74 ? 19.615 3.826 -38.173 1.00 91.44 74 ARG A N 1
ATOM 618 C CA . ARG A 1 74 ? 18.233 3.499 -37.787 1.00 91.44 74 ARG A CA 1
ATOM 619 C C . ARG A 1 74 ? 17.995 1.989 -37.760 1.00 91.44 74 ARG A C 1
ATOM 621 O O . ARG A 1 74 ? 17.567 1.473 -36.732 1.00 91.44 74 ARG A O 1
ATOM 628 N N . ASN A 1 75 ? 18.354 1.292 -38.836 1.00 92.12 75 ASN A N 1
ATOM 629 C CA . ASN A 1 75 ? 18.192 -0.159 -38.943 1.00 92.12 75 ASN A CA 1
ATOM 630 C C . ASN A 1 75 ? 18.964 -0.885 -37.834 1.00 92.12 75 ASN A C 1
ATOM 632 O O . ASN A 1 75 ? 18.452 -1.815 -37.210 1.00 92.12 75 ASN A O 1
ATOM 636 N N . ARG A 1 76 ? 20.188 -0.429 -37.525 1.00 92.12 76 ARG A N 1
ATOM 637 C CA . ARG A 1 76 ? 20.958 -0.999 -36.417 1.00 92.12 76 ARG A CA 1
ATOM 638 C C . ARG A 1 76 ? 20.325 -0.688 -35.061 1.00 92.12 76 ARG A C 1
ATOM 640 O O . ARG A 1 76 ? 20.334 -1.559 -34.199 1.00 92.12 76 ARG A O 1
ATOM 647 N N . SER A 1 77 ? 19.780 0.510 -34.846 1.00 92.62 77 SER A N 1
ATOM 648 C CA . SER A 1 77 ? 19.073 0.841 -33.600 1.00 92.62 77 SER A CA 1
ATOM 649 C C . SER A 1 77 ? 17.886 -0.084 -33.351 1.00 92.62 77 SER A C 1
ATOM 651 O O . SER A 1 77 ? 17.729 -0.558 -32.229 1.00 92.62 77 SER A O 1
ATOM 653 N N . GLU A 1 78 ? 17.094 -0.371 -34.385 1.00 92.44 78 GLU A N 1
ATOM 654 C CA . GLU A 1 78 ? 15.971 -1.315 -34.312 1.00 92.44 78 GLU A CA 1
ATOM 655 C C . GLU A 1 78 ? 16.461 -2.727 -33.984 1.00 92.44 78 GLU A C 1
ATOM 657 O O . GLU A 1 78 ? 16.030 -3.311 -32.991 1.00 92.44 78 GLU A O 1
ATOM 662 N N . TYR A 1 79 ? 17.457 -3.225 -34.725 1.00 91.31 79 TYR A N 1
ATOM 663 C CA . TYR A 1 79 ? 18.071 -4.525 -34.452 1.00 91.31 79 TYR A CA 1
ATOM 664 C C . TYR A 1 79 ? 18.553 -4.646 -32.999 1.00 91.31 79 TYR A C 1
ATOM 666 O O . TYR A 1 79 ? 18.269 -5.629 -32.316 1.00 91.31 79 TYR A O 1
ATOM 674 N N . LEU A 1 80 ? 19.275 -3.640 -32.500 1.00 90.56 80 LEU A N 1
ATOM 675 C CA . LEU A 1 80 ? 19.792 -3.653 -31.136 1.00 90.56 80 LEU A CA 1
ATOM 676 C C . LEU A 1 80 ? 18.674 -3.582 -30.088 1.00 90.56 80 LEU A C 1
ATOM 678 O O . LEU A 1 80 ? 18.801 -4.215 -29.040 1.00 90.56 80 LEU A O 1
ATOM 682 N N . ALA A 1 81 ? 17.603 -2.827 -30.345 1.00 90.31 81 ALA A N 1
ATOM 683 C CA . ALA A 1 81 ? 16.444 -2.761 -29.459 1.00 90.31 81 ALA A CA 1
ATOM 684 C C . ALA A 1 81 ? 15.749 -4.126 -29.361 1.00 90.31 81 ALA A C 1
ATOM 686 O O . ALA A 1 81 ? 15.482 -4.599 -28.255 1.00 90.31 81 ALA A O 1
ATOM 687 N N . ASP A 1 82 ? 15.570 -4.809 -30.493 1.00 89.50 82 ASP A N 1
ATOM 688 C CA . ASP A 1 82 ? 15.003 -6.156 -30.527 1.00 89.50 82 ASP A CA 1
ATOM 689 C C . ASP A 1 82 ? 15.866 -7.147 -29.742 1.00 89.50 82 ASP A C 1
ATOM 691 O O . ASP A 1 82 ? 15.346 -7.908 -28.922 1.00 89.50 82 ASP A O 1
ATOM 695 N N . GLN A 1 83 ? 17.193 -7.113 -29.927 1.00 87.25 83 GLN A N 1
ATOM 696 C CA . GLN A 1 83 ? 18.117 -7.950 -29.153 1.00 87.25 83 GLN A CA 1
ATOM 697 C C . GLN A 1 83 ? 18.056 -7.635 -27.653 1.00 87.25 83 GLN A C 1
ATOM 699 O O . GLN A 1 83 ? 18.066 -8.548 -26.826 1.00 87.25 83 GLN A O 1
ATOM 704 N N . PHE A 1 84 ? 17.959 -6.355 -27.286 1.00 87.00 84 PHE A N 1
ATOM 705 C CA . PHE A 1 84 ? 17.840 -5.931 -25.894 1.00 87.00 84 PHE A CA 1
ATOM 706 C C . PHE A 1 84 ? 16.567 -6.490 -25.242 1.00 87.00 84 PHE A C 1
ATOM 708 O O . PHE A 1 84 ? 16.632 -7.041 -24.143 1.00 87.00 84 PHE A O 1
ATOM 715 N N . CYS A 1 85 ? 15.430 -6.454 -25.941 1.00 86.12 85 CYS A N 1
ATOM 716 C CA . CYS A 1 85 ? 14.163 -7.019 -25.467 1.00 86.12 85 CYS A CA 1
ATOM 717 C C . CYS A 1 85 ? 14.179 -8.552 -25.303 1.00 86.12 85 CYS A C 1
ATOM 719 O O . CYS A 1 85 ? 13.343 -9.101 -24.581 1.00 86.12 85 CYS A O 1
ATOM 721 N N . GLN A 1 86 ? 15.129 -9.268 -25.916 1.00 85.75 86 GLN A N 1
ATOM 722 C CA . GLN A 1 86 ? 15.281 -10.711 -25.695 1.00 85.75 86 GLN A CA 1
ATOM 723 C C . GLN A 1 86 ? 15.906 -11.056 -24.339 1.00 85.75 86 GLN A C 1
ATOM 725 O O . GLN A 1 86 ? 15.737 -12.185 -23.861 1.00 85.75 86 GLN A O 1
ATOM 730 N N . VAL A 1 87 ? 16.592 -10.112 -23.688 1.00 86.38 87 VAL A N 1
ATOM 731 C CA . VAL A 1 87 ? 17.177 -10.329 -22.362 1.00 86.38 87 VAL A CA 1
ATOM 732 C C . VAL A 1 87 ? 16.047 -10.495 -21.347 1.00 86.38 87 VAL A C 1
ATOM 734 O O . VAL A 1 87 ? 15.217 -9.608 -21.171 1.00 86.38 87 VAL A O 1
ATOM 737 N N . GLY A 1 88 ? 16.028 -11.635 -20.647 1.00 81.81 88 GLY A N 1
ATOM 738 C CA . GLY A 1 88 ? 14.930 -12.018 -19.748 1.00 81.81 88 GLY A CA 1
ATOM 739 C C . GLY A 1 88 ? 14.573 -10.974 -18.685 1.00 81.81 88 GLY A C 1
ATOM 740 O O . GLY A 1 88 ? 13.408 -10.866 -18.323 1.00 81.81 88 GLY A O 1
ATOM 741 N N . LEU A 1 89 ? 15.545 -10.167 -18.245 1.00 80.56 89 LEU A N 1
ATOM 742 C CA . LEU A 1 89 ? 15.339 -9.066 -17.298 1.00 80.56 89 LEU A CA 1
ATOM 743 C C . LEU A 1 89 ? 14.382 -7.981 -17.821 1.00 80.56 89 LEU A C 1
ATOM 745 O O . LEU A 1 89 ? 13.678 -7.363 -17.029 1.00 80.56 89 LEU A O 1
ATOM 749 N N . PHE A 1 90 ? 14.366 -7.740 -19.132 1.00 77.19 90 PHE A N 1
ATOM 750 C CA . PHE A 1 90 ? 13.542 -6.703 -19.759 1.00 77.19 90 PHE A CA 1
ATOM 751 C C . PHE A 1 90 ? 12.232 -7.251 -20.332 1.00 77.19 90 PHE A C 1
ATOM 753 O O . PHE A 1 90 ? 11.469 -6.501 -20.936 1.00 77.19 90 PHE A O 1
ATOM 760 N N . LYS A 1 91 ? 11.949 -8.546 -20.142 1.00 80.62 91 LYS A N 1
ATOM 761 C CA . LYS A 1 91 ? 10.662 -9.129 -20.519 1.00 80.62 91 LYS A CA 1
ATOM 762 C C . LYS A 1 91 ? 9.596 -8.726 -19.511 1.00 80.62 91 LYS A C 1
ATOM 764 O O . LYS A 1 91 ? 9.841 -8.679 -18.307 1.00 80.62 91 LYS A O 1
ATOM 769 N N . ASP A 1 92 ? 8.392 -8.478 -20.013 1.00 78.50 92 ASP A N 1
ATOM 770 C CA . ASP A 1 92 ? 7.241 -8.229 -19.159 1.00 78.50 92 ASP A CA 1
ATOM 771 C C . ASP A 1 92 ? 7.007 -9.400 -18.201 1.00 78.50 92 ASP A C 1
ATOM 773 O O . ASP A 1 92 ? 6.940 -10.563 -1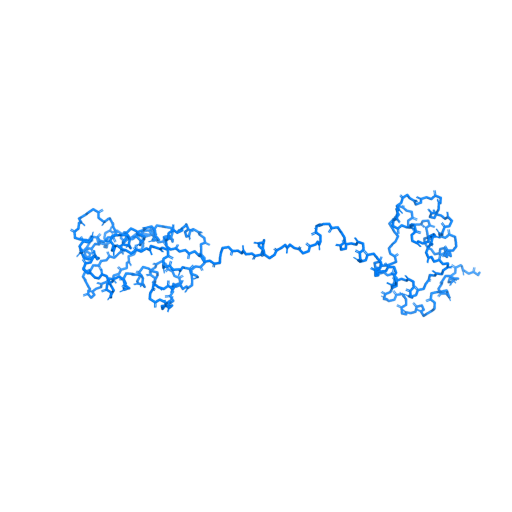8.607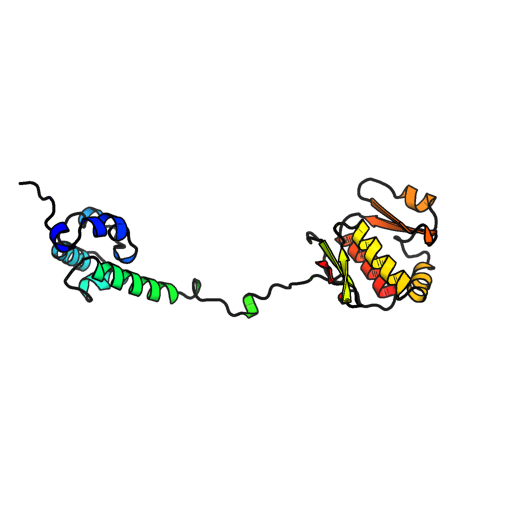 1.00 78.50 92 ASP A O 1
ATOM 777 N N . LEU A 1 93 ? 6.822 -9.081 -16.920 1.00 76.06 93 LEU A N 1
ATOM 778 C CA . LEU A 1 93 ? 6.417 -10.078 -15.937 1.00 76.06 93 LEU A CA 1
ATOM 779 C C . LEU A 1 93 ? 4.982 -10.558 -16.228 1.00 76.06 93 LEU A C 1
ATOM 781 O O . LEU A 1 93 ? 4.141 -9.764 -16.672 1.00 76.06 93 LEU A O 1
ATOM 785 N N . PRO A 1 94 ? 4.644 -11.827 -15.942 1.00 78.81 94 PRO A N 1
ATOM 786 C CA . PRO A 1 94 ? 3.260 -12.288 -15.975 1.00 78.81 94 PRO A CA 1
ATOM 787 C C . PRO A 1 94 ? 2.355 -11.447 -15.058 1.00 78.81 94 PRO A C 1
ATOM 789 O O . PRO A 1 94 ? 2.802 -10.871 -14.064 1.00 78.81 94 PRO A O 1
ATOM 792 N N . LYS A 1 95 ? 1.058 -11.353 -15.387 1.00 70.12 95 LYS A N 1
ATOM 793 C CA . LYS A 1 95 ? 0.091 -10.534 -14.623 1.00 70.12 95 LYS A CA 1
ATOM 794 C C . LYS A 1 95 ? 0.008 -10.923 -13.145 1.00 70.12 95 LYS A C 1
ATOM 796 O O . LYS A 1 95 ? -0.213 -10.045 -12.320 1.00 70.12 95 LYS A O 1
ATOM 801 N N . GLU A 1 96 ? 0.227 -12.191 -12.817 1.00 70.56 96 GLU A N 1
ATOM 802 C CA . GLU A 1 96 ? 0.237 -12.697 -11.438 1.00 70.56 96 GLU A CA 1
ATOM 803 C C . GLU A 1 96 ? 1.298 -12.018 -10.556 1.00 70.56 96 GLU A C 1
ATOM 805 O O . GLU A 1 96 ? 1.024 -11.727 -9.399 1.00 70.56 96 GLU A O 1
ATOM 810 N N . TYR A 1 97 ? 2.446 -11.624 -11.119 1.00 65.50 97 TYR A N 1
ATOM 811 C CA . TYR A 1 97 ? 3.476 -10.859 -10.403 1.00 65.50 97 TYR A CA 1
ATOM 812 C C . TYR A 1 97 ? 3.138 -9.368 -10.259 1.00 65.50 97 TYR A C 1
ATOM 814 O O . TYR A 1 97 ? 3.814 -8.646 -9.528 1.00 65.50 97 TYR A O 1
ATOM 822 N N . ARG A 1 98 ? 2.104 -8.879 -10.959 1.00 62.38 98 ARG A N 1
ATOM 823 C CA . ARG A 1 98 ? 1.588 -7.507 -10.816 1.00 62.38 98 ARG A CA 1
ATOM 824 C C . ARG A 1 98 ? 0.460 -7.405 -9.783 1.00 62.38 98 ARG A C 1
ATOM 826 O O . ARG A 1 98 ? 0.081 -6.289 -9.430 1.00 62.38 98 ARG A O 1
ATOM 833 N N . ALA A 1 99 ? -0.076 -8.526 -9.295 1.00 59.00 99 ALA A N 1
ATOM 834 C CA . ALA A 1 99 ? -1.068 -8.524 -8.229 1.00 59.00 99 ALA A CA 1
ATOM 835 C C . ALA A 1 99 ? -0.376 -8.217 -6.890 1.00 59.00 99 ALA A C 1
ATOM 837 O O . ALA A 1 99 ? 0.277 -9.070 -6.299 1.00 59.00 99 ALA A O 1
ATOM 838 N N . ARG A 1 100 ? -0.490 -6.975 -6.413 1.00 59.59 100 ARG A N 1
ATOM 839 C CA . ARG A 1 100 ? -0.242 -6.667 -4.995 1.00 59.59 100 ARG A CA 1
ATOM 840 C C . ARG A 1 100 ? -1.428 -7.199 -4.186 1.00 59.59 100 ARG A C 1
ATOM 842 O O . ARG A 1 100 ? -2.539 -7.177 -4.702 1.00 59.59 100 ARG A O 1
ATOM 849 N N . GLU A 1 101 ? -1.240 -7.644 -2.945 1.00 60.31 101 GLU A N 1
ATOM 850 C CA . GLU A 1 101 ? -2.370 -7.778 -2.010 1.00 60.31 101 GLU A CA 1
ATOM 851 C C . GLU A 1 101 ? -2.981 -6.382 -1.828 1.00 60.31 101 GLU A C 1
ATOM 853 O O . GLU A 1 101 ? -2.365 -5.497 -1.237 1.00 60.31 101 GLU A O 1
ATOM 858 N N . ILE A 1 102 ? -4.134 -6.137 -2.459 1.00 64.62 102 ILE A N 1
ATOM 859 C CA . ILE A 1 102 ? -4.657 -4.773 -2.658 1.00 64.62 102 ILE A CA 1
ATOM 860 C C . ILE A 1 102 ? -5.356 -4.247 -1.395 1.00 64.62 102 ILE A C 1
ATOM 862 O O . ILE A 1 102 ? -5.515 -3.040 -1.245 1.00 64.62 102 ILE A O 1
ATOM 866 N N . HIS A 1 103 ? -5.724 -5.110 -0.447 1.00 76.31 103 HIS A N 1
ATOM 867 C CA . HIS A 1 103 ? -6.542 -4.712 0.694 1.00 76.31 103 HIS A CA 1
ATOM 868 C C . HIS A 1 103 ? -6.106 -5.436 1.964 1.00 76.31 103 HIS A C 1
ATOM 870 O O . HIS A 1 103 ? -6.081 -6.664 1.986 1.00 76.31 103 HIS A O 1
ATOM 876 N N . LYS A 1 104 ? -5.782 -4.672 3.014 1.00 90.38 104 LYS A N 1
ATOM 877 C CA . LYS A 1 104 ? -5.670 -5.216 4.369 1.00 90.38 104 LYS A CA 1
ATOM 878 C C . LYS A 1 104 ? -7.056 -5.301 4.985 1.00 90.38 104 LYS A C 1
ATOM 880 O O . LYS A 1 104 ? -7.959 -4.554 4.618 1.00 90.38 104 LYS A O 1
ATOM 885 N N . THR A 1 105 ? -7.215 -6.180 5.949 1.00 94.50 105 THR A N 1
ATOM 886 C CA . THR A 1 105 ? -8.422 -6.333 6.754 1.00 94.50 105 THR A CA 1
ATOM 887 C C . THR A 1 105 ? -8.094 -6.121 8.228 1.00 94.50 105 THR A C 1
ATOM 889 O O . THR A 1 105 ? -6.925 -6.005 8.600 1.00 94.50 105 THR A O 1
ATOM 892 N N . LEU A 1 106 ? -9.106 -6.096 9.097 1.00 94.69 106 LEU A N 1
ATOM 893 C CA . LEU A 1 106 ? -8.873 -6.080 10.547 1.00 94.69 106 LEU A CA 1
ATOM 894 C C . LEU A 1 106 ? -8.280 -7.398 11.084 1.00 94.69 106 LEU A C 1
ATOM 896 O O . LEU A 1 106 ? -7.895 -7.452 12.249 1.00 94.69 106 LEU A O 1
ATOM 900 N N . ASP A 1 107 ? -8.165 -8.444 10.256 1.00 94.56 107 ASP A N 1
ATOM 901 C CA . ASP A 1 107 ? -7.437 -9.672 10.606 1.00 94.56 107 ASP A CA 1
ATOM 902 C C . ASP A 1 107 ? -5.913 -9.548 10.399 1.00 94.56 107 ASP A C 1
ATOM 904 O O . ASP A 1 107 ? -5.145 -10.331 10.963 1.00 94.56 107 ASP A O 1
ATOM 908 N N . ASP A 1 108 ? -5.472 -8.553 9.621 1.00 92.69 108 ASP A N 1
ATOM 909 C CA . ASP A 1 108 ? -4.082 -8.384 9.200 1.00 92.69 108 ASP A CA 1
ATOM 910 C C . ASP A 1 108 ? -3.259 -7.501 10.150 1.00 92.69 108 ASP A C 1
ATOM 912 O O . ASP A 1 108 ? -3.763 -6.767 11.001 1.00 92.69 108 ASP A O 1
ATOM 916 N N . ASN A 1 109 ? -1.937 -7.521 9.966 1.00 90.19 109 ASN A N 1
ATOM 917 C CA . ASN A 1 109 ? -1.042 -6.584 10.639 1.00 90.19 109 ASN A CA 1
ATOM 918 C C . ASN A 1 109 ? -1.171 -5.184 10.015 1.00 90.19 109 ASN A C 1
ATOM 920 O O . ASN A 1 109 ? -0.753 -4.967 8.874 1.00 90.19 109 ASN A O 1
ATOM 924 N N . LEU A 1 110 ? -1.688 -4.216 10.772 1.00 89.19 110 LEU A N 1
ATOM 925 C CA . LEU A 1 110 ? -1.924 -2.839 10.316 1.00 89.19 110 LEU A CA 1
ATOM 926 C C . LEU A 1 110 ? -0.731 -1.894 10.548 1.00 89.19 110 LEU A C 1
ATOM 928 O O . LEU A 1 110 ? -0.839 -0.686 10.330 1.00 89.19 110 LEU A O 1
ATOM 932 N N . THR A 1 111 ? 0.424 -2.413 10.970 1.00 86.00 111 THR A N 1
ATOM 933 C CA . THR A 1 111 ? 1.647 -1.612 11.138 1.00 86.00 111 THR A CA 1
ATOM 934 C C . THR A 1 111 ? 2.033 -0.951 9.813 1.00 86.00 111 THR A C 1
ATOM 936 O O . THR A 1 111 ? 2.069 -1.608 8.770 1.00 86.00 111 THR A O 1
ATOM 939 N N . ASN A 1 112 ? 2.319 0.355 9.856 1.00 82.88 112 ASN A N 1
ATOM 940 C CA . ASN A 1 112 ? 2.641 1.196 8.694 1.00 82.88 112 ASN A CA 1
ATOM 941 C C . ASN A 1 112 ? 1.569 1.209 7.585 1.00 82.88 112 ASN A C 1
ATOM 943 O O . ASN A 1 112 ? 1.872 1.568 6.448 1.00 82.88 112 ASN A O 1
ATOM 947 N N . HIS A 1 113 ? 0.327 0.811 7.884 1.00 85.06 113 HIS A N 1
ATOM 948 C CA . HIS A 1 113 ? -0.763 0.883 6.914 1.00 85.06 113 HIS A CA 1
ATOM 949 C C . HIS A 1 113 ? -1.254 2.322 6.748 1.00 85.06 113 HIS A C 1
ATOM 951 O O . HIS A 1 113 ? -1.461 3.028 7.737 1.00 85.06 113 HIS A O 1
ATOM 957 N N . ASN A 1 114 ? -1.457 2.757 5.504 1.00 86.19 114 ASN A N 1
ATOM 958 C CA . ASN A 1 114 ? -1.985 4.087 5.207 1.00 86.19 114 ASN A CA 1
ATOM 959 C C . ASN A 1 114 ? -3.516 4.059 5.224 1.00 86.19 114 ASN A C 1
ATOM 961 O O . ASN A 1 114 ? -4.143 3.939 4.183 1.00 86.19 114 ASN A O 1
ATOM 965 N N . LEU A 1 115 ? -4.091 4.138 6.418 1.00 89.69 115 LEU A N 1
ATOM 966 C CA . LEU A 1 115 ? -5.532 4.129 6.639 1.00 89.69 115 LEU A CA 1
ATOM 967 C C . LEU A 1 115 ? -6.194 5.428 6.121 1.00 89.69 115 LEU A C 1
ATOM 969 O O . LEU A 1 115 ? -5.899 6.520 6.611 1.00 89.69 115 LEU A O 1
ATOM 973 N N . GLN A 1 116 ? -7.127 5.300 5.177 1.00 92.88 116 GLN A N 1
ATOM 974 C CA . GLN A 1 116 ? -7.983 6.380 4.668 1.00 92.88 116 GLN A CA 1
ATOM 975 C C . GLN A 1 116 ? -9.474 6.078 4.824 1.00 92.88 116 GLN A C 1
ATOM 977 O O . GLN A 1 116 ? -10.279 6.992 5.033 1.00 92.88 116 GLN A O 1
ATOM 982 N N . SER A 1 117 ? -9.863 4.811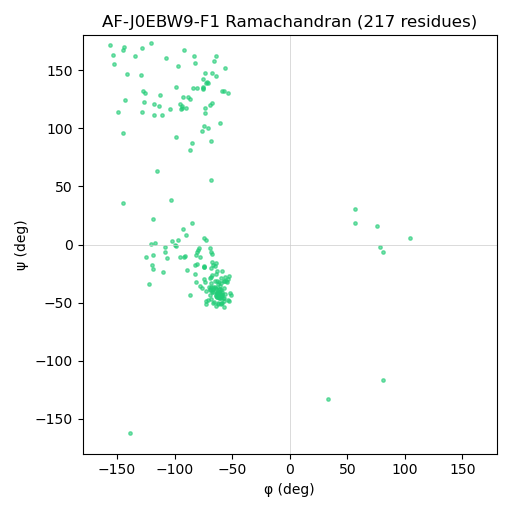 4.696 1.00 94.38 117 SER A N 1
ATOM 983 C CA . SER A 1 117 ? -11.248 4.372 4.737 1.00 94.38 117 SER A CA 1
ATOM 984 C C . SER A 1 117 ? -11.393 2.931 5.208 1.00 94.38 117 SER A C 1
ATOM 986 O O . SER A 1 117 ? -10.454 2.140 5.187 1.00 94.38 117 SER A O 1
ATOM 988 N 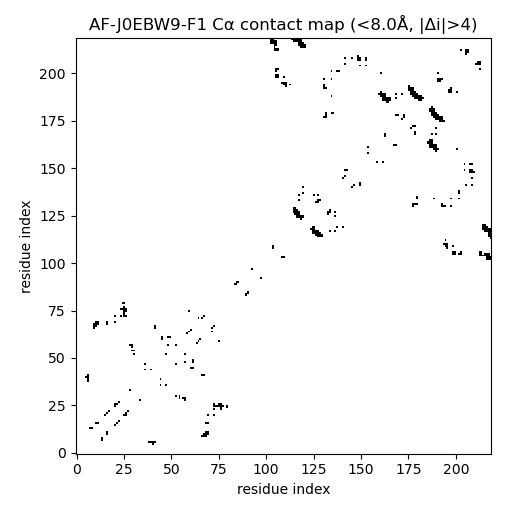N . VAL A 1 118 ? -12.615 2.584 5.594 1.00 95.56 118 VAL A N 1
ATOM 989 C CA . VAL A 1 118 ? -13.006 1.210 5.897 1.00 95.56 118 VAL A CA 1
ATOM 990 C C . VAL A 1 118 ? -14.220 0.861 5.057 1.00 95.56 118 VAL A C 1
ATOM 992 O O . VAL A 1 118 ? -15.198 1.615 5.017 1.00 95.56 118 VAL A O 1
ATOM 995 N N . LYS A 1 119 ? -14.167 -0.284 4.383 1.00 96.44 119 LYS A N 1
ATOM 996 C CA . LYS A 1 119 ? -15.340 -0.932 3.807 1.00 96.44 119 LYS A CA 1
ATOM 997 C C . LYS A 1 119 ? -15.867 -1.944 4.823 1.00 96.44 119 LYS A C 1
ATOM 999 O O . LYS A 1 119 ? -15.156 -2.857 5.231 1.00 96.44 119 LYS A O 1
ATOM 1004 N N . LEU A 1 120 ? -17.106 -1.724 5.238 1.00 97.38 120 LEU A N 1
ATOM 1005 C CA . LEU A 1 120 ? -17.825 -2.510 6.233 1.00 97.38 120 LEU A CA 1
ATOM 1006 C C . LEU A 1 120 ? -18.449 -3.766 5.594 1.00 97.38 120 LEU A C 1
ATOM 1008 O O . LEU A 1 120 ? -18.663 -3.778 4.374 1.00 97.38 120 LEU A O 1
ATOM 1012 N N . PRO A 1 121 ? -18.826 -4.783 6.393 1.00 96.56 121 PRO A N 1
ATOM 1013 C CA . PRO A 1 121 ? -19.406 -6.025 5.870 1.00 96.56 121 PRO A CA 1
ATOM 1014 C C . PRO A 1 121 ? -20.706 -5.826 5.074 1.00 96.56 121 PRO A C 1
ATOM 1016 O O . PRO A 1 121 ? -20.975 -6.553 4.123 1.00 96.56 121 PRO A O 1
ATOM 1019 N N . ASN A 1 122 ? -21.484 -4.782 5.381 1.00 94.81 122 ASN A N 1
ATOM 1020 C CA . ASN A 1 122 ? -22.677 -4.400 4.611 1.00 94.81 122 ASN A CA 1
ATOM 1021 C C . ASN A 1 122 ? -22.364 -3.723 3.253 1.00 94.81 122 ASN A C 1
ATOM 1023 O O . ASN A 1 122 ? -23.263 -3.212 2.585 1.00 94.81 122 ASN A O 1
ATOM 1027 N N . GLY A 1 123 ? -21.090 -3.660 2.858 1.00 93.50 123 GLY A N 1
ATOM 1028 C CA . GLY A 1 123 ? -20.612 -3.043 1.623 1.00 93.50 123 GLY A CA 1
ATOM 1029 C C . GLY A 1 123 ? -20.464 -1.521 1.683 1.00 93.50 123 GLY A C 1
ATOM 1030 O O . GLY A 1 123 ? -19.932 -0.934 0.737 1.00 93.50 123 GLY A O 1
ATOM 1031 N N . GLN A 1 124 ? -20.889 -0.865 2.768 1.00 95.38 124 GLN A N 1
ATOM 1032 C CA . GLN A 1 124 ? -20.741 0.579 2.916 1.00 95.38 124 GLN A CA 1
ATOM 1033 C C . GLN A 1 124 ? -19.286 0.959 3.172 1.00 95.38 124 GLN A C 1
ATOM 1035 O O . GLN A 1 124 ? -18.581 0.335 3.961 1.00 95.38 124 GLN A O 1
ATOM 1040 N N . ARG A 1 125 ? -18.854 2.048 2.539 1.00 96.19 125 ARG A N 1
ATOM 1041 C CA . ARG A 1 125 ? -17.552 2.662 2.787 1.00 96.19 125 ARG A CA 1
ATOM 1042 C C . ARG A 1 125 ? -17.707 3.854 3.726 1.00 96.19 125 ARG A C 1
ATOM 1044 O O . ARG A 1 125 ? -18.610 4.679 3.552 1.00 96.19 125 ARG A O 1
ATOM 1051 N N . ARG A 1 126 ? -16.815 3.961 4.706 1.00 96.81 126 ARG A N 1
ATOM 1052 C CA . ARG A 1 126 ? -16.730 5.075 5.657 1.00 96.81 126 ARG A CA 1
ATOM 1053 C C . ARG A 1 126 ? -15.306 5.608 5.706 1.00 96.81 126 ARG A C 1
ATOM 1055 O O . ARG A 1 126 ? -14.352 4.858 5.526 1.00 96.81 126 ARG A O 1
ATOM 1062 N N . MET A 1 127 ? -15.169 6.914 5.911 1.00 96.12 127 MET A N 1
ATOM 1063 C CA . MET A 1 127 ? -13.857 7.531 6.095 1.00 96.12 127 MET A CA 1
ATOM 1064 C C . MET A 1 127 ? -13.330 7.211 7.486 1.00 96.12 127 MET A C 1
ATOM 1066 O O . MET A 1 127 ? -14.064 7.336 8.461 1.00 96.12 127 MET A O 1
ATOM 1070 N N . ALA A 1 128 ? -12.065 6.820 7.550 1.00 95.19 128 ALA A N 1
ATOM 1071 C CA . ALA A 1 128 ? -11.331 6.670 8.790 1.00 95.19 128 ALA A CA 1
ATOM 1072 C C . ALA A 1 128 ? -9.874 6.969 8.477 1.00 95.19 128 ALA A C 1
ATOM 1074 O O . ALA A 1 128 ? -9.270 6.256 7.693 1.00 95.19 128 ALA A O 1
ATOM 1075 N N . ARG A 1 129 ? -9.332 8.051 9.026 1.00 93.25 129 ARG A N 1
ATOM 1076 C CA . ARG A 1 129 ? -7.983 8.560 8.721 1.00 93.25 129 ARG A CA 1
ATOM 1077 C C . ARG A 1 129 ? -6.996 8.347 9.861 1.00 93.25 129 ARG A C 1
ATOM 1079 O O . ARG A 1 129 ? -5.826 8.698 9.757 1.00 93.25 129 ARG A O 1
ATOM 1086 N N . ASN A 1 130 ? -7.495 7.867 10.992 1.00 93.19 130 ASN A N 1
ATOM 1087 C CA . ASN A 1 130 ? -6.749 7.668 12.222 1.00 93.19 130 ASN A CA 1
ATOM 1088 C C . ASN A 1 130 ? -7.435 6.595 13.079 1.00 93.19 130 ASN A C 1
ATOM 1090 O O . ASN A 1 130 ? -8.545 6.149 12.787 1.00 93.19 130 ASN A O 1
ATOM 1094 N N . ALA A 1 131 ? -6.768 6.190 14.159 1.00 94.38 131 ALA A N 1
ATOM 109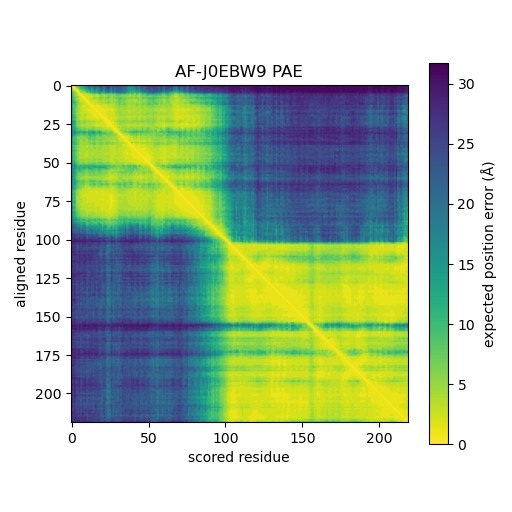5 C CA . ALA A 1 131 ? -7.207 5.087 15.007 1.00 94.38 131 ALA A CA 1
ATOM 1096 C C . ALA A 1 131 ? -8.531 5.399 15.723 1.00 94.38 131 ALA A C 1
ATOM 1098 O O . ALA A 1 131 ? -9.345 4.502 15.930 1.00 94.38 131 ALA A O 1
ATOM 1099 N N . LYS A 1 132 ? -8.772 6.678 16.047 1.00 95.56 132 LYS A N 1
ATOM 1100 C CA . LYS A 1 132 ? -10.028 7.146 16.641 1.00 95.56 132 LYS A CA 1
ATOM 1101 C C . LYS A 1 132 ? -11.194 6.936 15.685 1.00 95.56 132 LYS A C 1
ATOM 1103 O O . LYS A 1 132 ? -12.180 6.320 16.065 1.00 95.56 132 LYS A O 1
ATOM 1108 N N . GLU A 1 133 ? -11.065 7.420 14.452 1.00 96.44 133 GLU A N 1
ATOM 1109 C CA . GLU A 1 133 ? -12.104 7.274 13.432 1.00 96.44 133 GLU A CA 1
ATOM 1110 C C . GLU A 1 133 ? -12.331 5.806 13.063 1.00 96.44 133 GLU A C 1
ATOM 1112 O O . GLU A 1 133 ? -13.477 5.398 12.905 1.00 96.44 133 GLU A O 1
ATOM 1117 N N . LEU A 1 134 ? -11.266 4.997 12.997 1.00 96.81 134 LEU A N 1
ATOM 1118 C CA . LEU A 1 134 ? -11.378 3.552 12.792 1.00 96.81 134 LEU A CA 1
ATOM 1119 C C . LEU A 1 134 ? -12.216 2.897 13.896 1.00 96.81 134 LEU A C 1
ATOM 1121 O O . LEU A 1 134 ? -13.163 2.173 13.596 1.00 96.81 134 LEU A O 1
ATOM 1125 N N . ALA A 1 135 ? -11.893 3.179 15.161 1.00 97.44 135 ALA A N 1
ATOM 1126 C CA . ALA A 1 135 ? -12.628 2.638 16.297 1.00 97.44 135 ALA A CA 1
ATOM 1127 C C . ALA A 1 135 ? -14.091 3.097 16.303 1.00 97.44 135 ALA A C 1
ATOM 1129 O O . ALA A 1 135 ? -14.973 2.264 16.477 1.00 97.44 135 ALA A O 1
ATOM 1130 N N . SER A 1 136 ? -14.358 4.384 16.053 1.00 97.50 136 SER A N 1
ATOM 1131 C CA . SER A 1 136 ? -15.725 4.907 15.931 1.00 97.50 136 SER A CA 1
ATOM 1132 C C . SER A 1 136 ? -16.514 4.183 14.845 1.00 97.50 136 SER A C 1
ATOM 1134 O O . SER A 1 136 ? -17.552 3.609 15.138 1.00 97.50 136 SER A O 1
ATOM 1136 N N . VAL A 1 137 ? -15.991 4.123 13.616 1.00 98.00 137 VAL A N 1
ATOM 1137 C CA . VAL A 1 137 ? -16.681 3.505 12.473 1.00 98.00 137 VAL A CA 1
ATOM 1138 C C . VAL A 1 137 ? -16.990 2.028 12.715 1.00 98.00 137 VAL A C 1
ATOM 1140 O O . VAL A 1 137 ? -18.085 1.570 12.394 1.00 98.00 137 VAL A O 1
ATOM 1143 N N . VAL A 1 138 ? -16.031 1.275 13.259 1.00 98.00 138 VAL A N 1
ATOM 1144 C CA . VAL A 1 138 ? -16.201 -0.162 13.501 1.00 98.00 138 VAL A CA 1
ATOM 1145 C C . VAL A 1 138 ? -17.183 -0.405 14.642 1.00 98.00 138 VAL A C 1
ATOM 1147 O O . VAL A 1 138 ? -18.100 -1.202 14.485 1.00 98.00 138 VAL A O 1
ATOM 1150 N N . ILE A 1 139 ? -17.033 0.287 15.772 1.00 97.88 139 ILE A N 1
ATOM 1151 C CA . ILE A 1 139 ? -17.901 0.084 16.938 1.00 97.88 139 ILE A CA 1
ATOM 1152 C C . ILE A 1 139 ? -19.323 0.580 16.657 1.00 97.88 139 ILE A C 1
ATOM 1154 O O . ILE A 1 139 ? -20.270 -0.110 17.019 1.00 97.88 139 ILE A O 1
ATOM 1158 N N . ASP A 1 140 ? -19.500 1.702 15.953 1.00 97.69 140 ASP A N 1
ATOM 1159 C CA . ASP A 1 140 ? -20.826 2.159 15.520 1.00 97.69 140 ASP A CA 1
ATOM 1160 C C . ASP A 1 140 ? -21.503 1.101 14.638 1.00 97.69 140 ASP A C 1
ATOM 1162 O O . ASP A 1 140 ? -22.667 0.771 14.857 1.00 97.69 140 ASP A O 1
ATOM 1166 N N . TYR A 1 141 ? -20.761 0.485 13.708 1.00 98.12 141 TYR A N 1
ATOM 1167 C CA . TYR A 1 141 ? -21.282 -0.624 12.909 1.00 98.12 141 TYR A CA 1
ATOM 1168 C C . TYR A 1 141 ? -21.710 -1.817 13.779 1.00 98.12 141 TYR A C 1
ATOM 1170 O O . TYR A 1 141 ? -22.789 -2.370 13.556 1.00 98.12 141 TYR A O 1
ATOM 1178 N N . LEU A 1 142 ? -20.906 -2.207 14.776 1.00 97.69 142 LEU A N 1
ATOM 1179 C CA . LEU A 1 142 ? -21.255 -3.292 15.703 1.00 97.69 142 LEU A CA 1
ATOM 1180 C C . LEU A 1 142 ? -22.516 -2.957 16.512 1.00 97.69 142 LEU A C 1
ATOM 1182 O O . LEU A 1 142 ? -23.408 -3.789 16.624 1.00 97.69 142 LEU A O 1
ATOM 1186 N N . LEU A 1 143 ? -22.642 -1.729 17.013 1.00 96.75 143 LEU A N 1
ATOM 1187 C CA . LEU A 1 143 ? -23.814 -1.284 17.770 1.00 96.75 143 LEU A CA 1
ATOM 1188 C C . LEU A 1 143 ? -25.081 -1.179 16.909 1.00 96.75 143 LEU A C 1
ATOM 1190 O O . LEU A 1 143 ? -26.186 -1.330 17.425 1.00 96.75 143 LEU A O 1
ATOM 1194 N N . GLU A 1 144 ? -24.944 -0.918 15.611 1.00 96.19 144 GLU A N 1
ATOM 1195 C CA . GLU A 1 144 ? -26.068 -0.862 14.673 1.00 96.19 144 GLU A CA 1
ATOM 1196 C C . GLU A 1 144 ? -26.511 -2.248 14.182 1.00 96.19 144 GLU A C 1
ATOM 1198 O O . GLU A 1 144 ? -27.696 -2.442 13.918 1.00 96.19 144 GLU A O 1
ATOM 1203 N N . ASN A 1 145 ? -25.585 -3.207 14.049 1.00 96.69 145 ASN A N 1
ATOM 1204 C CA . ASN A 1 145 ? -25.833 -4.468 13.333 1.00 96.69 145 ASN A CA 1
ATOM 1205 C C . ASN A 1 145 ? -25.678 -5.733 14.197 1.00 96.69 145 ASN A C 1
ATOM 1207 O O . ASN A 1 145 ? -26.162 -6.789 13.803 1.00 96.69 145 ASN A O 1
ATOM 1211 N N . ALA A 1 146 ? -25.015 -5.647 15.351 1.00 95.94 146 ALA A N 1
ATOM 1212 C CA . ALA A 1 146 ? -24.686 -6.776 16.226 1.00 95.94 146 ALA A CA 1
ATOM 1213 C C . ALA A 1 146 ? -24.746 -6.390 17.719 1.00 95.94 146 ALA A C 1
ATOM 1215 O O . ALA A 1 146 ? -23.944 -6.851 18.530 1.00 95.94 146 ALA A O 1
ATOM 1216 N N . ARG A 1 147 ? -25.693 -5.517 18.092 1.00 95.00 147 ARG A N 1
ATOM 1217 C CA . ARG A 1 147 ? -25.749 -4.900 19.426 1.00 95.00 147 ARG A CA 1
ATOM 1218 C C . ARG A 1 147 ? -25.824 -5.899 20.576 1.00 95.00 147 ARG A C 1
ATOM 1220 O O . ARG A 1 147 ? -25.080 -5.754 21.535 1.00 95.00 147 ARG A O 1
ATOM 1227 N N . GLU A 1 148 ? -26.718 -6.882 20.487 1.00 95.25 148 GLU A N 1
ATOM 1228 C CA . GLU A 1 148 ? -26.908 -7.874 21.555 1.00 95.25 148 GLU A CA 1
ATOM 1229 C C . GLU A 1 148 ? -25.625 -8.676 21.799 1.00 95.25 148 GLU A C 1
ATOM 1231 O O . GLU A 1 148 ? -25.225 -8.870 22.944 1.00 95.25 148 GLU A O 1
ATOM 1236 N N . ALA A 1 149 ? -24.934 -9.069 20.724 1.00 95.19 149 ALA A N 1
ATOM 1237 C CA . ALA A 1 149 ? -23.659 -9.773 20.812 1.00 95.19 149 ALA A CA 1
ATOM 1238 C C . ALA A 1 149 ? -22.550 -8.869 21.377 1.00 95.19 149 ALA A C 1
ATOM 1240 O O . ALA A 1 149 ? -21.788 -9.296 22.240 1.00 95.19 149 ALA A O 1
ATOM 1241 N N . PHE A 1 150 ? -22.505 -7.595 20.968 1.00 95.06 150 PHE A N 1
ATOM 1242 C CA . PHE A 1 150 ? -21.578 -6.608 21.525 1.00 95.06 150 PHE A CA 1
ATOM 1243 C C . PHE A 1 150 ? -21.782 -6.419 23.033 1.00 95.06 150 PHE A C 1
ATOM 1245 O O . PHE A 1 150 ? -20.822 -6.481 23.799 1.00 95.06 150 PHE A O 1
ATOM 1252 N N . GLU A 1 151 ? -23.021 -6.193 23.474 1.00 93.12 151 GLU A N 1
ATOM 1253 C CA . GLU A 1 151 ? -23.348 -6.011 24.892 1.00 93.12 151 GLU A CA 1
ATOM 1254 C C . GLU A 1 151 ? -23.033 -7.289 25.680 1.00 93.12 151 GLU A C 1
ATOM 1256 O O . GLU A 1 151 ? -22.339 -7.217 26.688 1.00 93.12 151 GLU A O 1
ATOM 1261 N N . SER A 1 152 ? -23.411 -8.466 25.168 1.00 92.50 152 SER A N 1
ATOM 1262 C CA . SER A 1 152 ? -23.086 -9.750 25.803 1.00 92.50 152 SER A CA 1
ATOM 1263 C C . SER A 1 152 ? -21.581 -9.994 25.927 1.00 92.50 152 SER A C 1
ATOM 1265 O O . SER A 1 152 ? -21.140 -10.561 26.923 1.00 92.50 152 SER A O 1
ATOM 1267 N N . TYR A 1 153 ? -20.790 -9.609 24.927 1.00 91.88 153 TYR A N 1
ATOM 1268 C CA . TYR A 1 153 ? -19.340 -9.782 24.953 1.00 91.88 153 TYR A CA 1
ATOM 1269 C C . TYR A 1 153 ? -18.647 -8.783 25.889 1.00 91.88 153 TYR A C 1
ATOM 1271 O O . TYR A 1 153 ? -17.591 -9.087 26.433 1.00 91.88 153 TYR A O 1
ATOM 1279 N N . THR A 1 154 ? -19.216 -7.590 26.071 1.00 90.50 154 THR A N 1
ATOM 1280 C CA . THR A 1 154 ? -18.613 -6.496 26.857 1.00 90.50 154 THR A CA 1
ATOM 1281 C C . THR A 1 154 ? -19.145 -6.374 28.288 1.00 90.50 154 THR A C 1
ATOM 1283 O O . THR A 1 154 ? -18.673 -5.510 29.032 1.00 90.50 154 THR A O 1
ATOM 1286 N N . ASP A 1 155 ? -20.100 -7.226 28.673 1.00 82.75 155 ASP A N 1
ATOM 1287 C CA . ASP A 1 155 ? -20.583 -7.384 30.054 1.00 82.75 155 ASP A CA 1
ATOM 1288 C C . ASP A 1 155 ? -19.581 -8.152 30.940 1.00 82.75 155 ASP A C 1
ATOM 1290 O O . ASP A 1 155 ? -19.602 -8.052 32.165 1.00 82.75 155 ASP A O 1
ATOM 1294 N N . ASP A 1 156 ? -18.650 -8.885 30.326 1.00 70.81 156 ASP A N 1
ATOM 1295 C CA . ASP A 1 156 ? -17.506 -9.466 31.023 1.00 70.81 156 ASP A CA 1
ATOM 1296 C C . ASP A 1 156 ? -16.508 -8.352 31.434 1.00 70.81 156 ASP A C 1
ATOM 1298 O O . ASP A 1 156 ? -16.248 -7.390 30.714 1.00 70.81 156 ASP A O 1
ATOM 1302 N N . GLU A 1 157 ? -15.947 -8.435 32.644 1.00 64.69 157 GLU A N 1
ATOM 1303 C CA . GLU A 1 157 ? -14.943 -7.470 33.119 1.00 64.69 157 GLU A CA 1
ATOM 1304 C C . GLU A 1 157 ? -13.540 -7.747 32.534 1.00 64.69 157 GLU A C 1
ATOM 1306 O O . GLU A 1 157 ? -12.585 -7.005 32.798 1.00 64.69 157 GLU A O 1
ATOM 1311 N N . SER A 1 158 ? -13.379 -8.818 31.749 1.00 72.12 158 SER A N 1
ATOM 1312 C CA . SER A 1 158 ? -12.095 -9.226 31.173 1.00 72.12 158 SER A CA 1
ATOM 1313 C C . SER A 1 158 ? -11.622 -8.342 30.005 1.00 72.12 158 SER A C 1
ATOM 1315 O O . SER A 1 158 ? -10.416 -8.290 29.717 1.00 72.12 158 SER A O 1
ATOM 1317 N N . GLN A 1 159 ? -12.523 -7.580 29.375 1.00 80.69 159 GLN A N 1
ATOM 1318 C CA . GLN A 1 159 ? -12.260 -6.723 28.217 1.00 80.69 159 GLN A CA 1
ATOM 1319 C C . GLN A 1 159 ? -11.531 -5.444 28.648 1.00 80.69 159 GLN A C 1
ATOM 1321 O O . GLN A 1 159 ? -12.111 -4.437 29.046 1.00 80.69 159 GLN A O 1
ATOM 1326 N N . LYS A 1 160 ? -10.204 -5.445 28.501 1.00 85.94 160 LYS A N 1
ATOM 1327 C CA . LYS A 1 160 ? -9.317 -4.363 28.979 1.00 85.94 160 LYS A CA 1
ATOM 1328 C C . LYS A 1 160 ? -9.437 -3.034 28.222 1.00 85.94 160 LYS A C 1
ATOM 1330 O O . LYS A 1 160 ? -8.733 -2.089 28.575 1.00 85.94 160 LYS A O 1
ATOM 1335 N N . TYR A 1 161 ? -10.264 -2.969 27.183 1.00 92.00 161 TYR A N 1
ATOM 1336 C CA . TYR A 1 161 ? -10.396 -1.827 26.277 1.00 92.00 161 TYR A CA 1
ATOM 1337 C C . TYR A 1 161 ? -11.810 -1.227 26.237 1.00 92.00 161 TYR A C 1
ATOM 1339 O O . TYR A 1 161 ? -12.007 -0.244 25.526 1.00 92.00 161 TYR A O 1
ATOM 1347 N N . ILE A 1 162 ? -12.773 -1.755 27.004 1.00 94.25 162 ILE A N 1
ATOM 1348 C CA . ILE A 1 162 ? -14.100 -1.149 27.198 1.00 94.25 162 ILE A CA 1
ATOM 1349 C C . ILE A 1 162 ? -14.234 -0.696 28.651 1.00 94.25 162 ILE A C 1
ATOM 1351 O O . ILE A 1 162 ? -13.982 -1.450 29.586 1.00 94.25 162 ILE A O 1
ATOM 1355 N N . TYR A 1 163 ? -14.619 0.562 28.845 1.00 92.88 163 TYR A N 1
ATOM 1356 C CA . TYR A 1 163 ? -14.773 1.164 30.163 1.00 92.88 163 TYR A CA 1
ATOM 1357 C C . TYR A 1 163 ? -16.147 1.815 30.298 1.00 92.88 163 TYR A C 1
ATOM 1359 O O . TYR A 1 163 ? -16.417 2.843 29.685 1.00 92.88 163 TYR A O 1
ATOM 1367 N N . TRP A 1 164 ? -16.981 1.267 31.180 1.00 92.25 164 TRP A N 1
ATOM 1368 C CA . TRP A 1 164 ? -18.302 1.812 31.535 1.00 92.25 164 TRP A CA 1
ATOM 1369 C C . TRP A 1 164 ? -18.240 2.970 32.549 1.00 92.25 164 TRP A C 1
ATOM 1371 O O . TRP A 1 164 ? -19.239 3.606 32.866 1.00 92.25 164 TRP A O 1
ATOM 1381 N N . SER A 1 165 ? -17.050 3.262 33.083 1.00 91.00 165 SER A N 1
ATOM 1382 C CA . SER A 1 165 ? -16.815 4.376 34.003 1.00 91.00 165 SER A CA 1
ATOM 1383 C C . SER A 1 165 ? -15.911 5.415 33.354 1.00 91.00 165 SER A C 1
ATOM 1385 O O . SER A 1 165 ? -14.744 5.134 33.071 1.00 91.00 165 SER A O 1
ATOM 1387 N N . LYS A 1 166 ? -16.431 6.639 33.213 1.00 90.56 166 LYS A N 1
ATOM 1388 C CA . LYS A 1 166 ? -15.678 7.801 32.722 1.00 90.56 166 LYS A CA 1
ATOM 1389 C C . LYS A 1 166 ? -14.378 8.017 33.498 1.00 90.56 166 LYS A C 1
ATOM 1391 O O . LYS A 1 166 ? -13.318 8.090 32.893 1.00 90.56 166 LYS A O 1
ATOM 1396 N N . ALA A 1 167 ? -14.437 7.996 34.831 1.00 90.12 167 ALA A N 1
ATOM 1397 C CA . ALA A 1 167 ? -13.259 8.184 35.679 1.00 90.12 167 ALA A CA 1
ATOM 1398 C C . ALA A 1 167 ? -12.185 7.099 35.459 1.00 90.12 167 ALA A C 1
ATOM 1400 O O . ALA A 1 167 ? -10.993 7.401 35.450 1.00 90.12 167 ALA A O 1
ATOM 1401 N N . LYS A 1 168 ? -12.587 5.833 35.249 1.00 89.88 168 LYS A N 1
ATOM 1402 C CA . LYS A 1 168 ? -11.639 4.746 34.942 1.00 89.88 168 LYS A CA 1
ATOM 1403 C C . LYS A 1 168 ? -11.002 4.915 33.557 1.00 89.88 168 LYS A C 1
ATOM 1405 O O . LYS A 1 168 ? -9.824 4.601 33.411 1.00 89.88 168 LYS A O 1
ATOM 1410 N N . ALA A 1 169 ? -11.760 5.399 32.571 1.00 90.12 169 ALA A N 1
ATOM 1411 C CA . ALA A 1 169 ? -11.249 5.683 31.231 1.00 90.12 169 ALA A CA 1
ATOM 1412 C C . ALA A 1 169 ? -10.274 6.874 31.237 1.00 90.12 169 ALA A C 1
ATOM 1414 O O . ALA A 1 169 ? -9.168 6.762 30.716 1.00 90.12 169 ALA A O 1
ATOM 1415 N N . GLU A 1 170 ? -10.636 7.974 31.902 1.00 88.31 170 GLU A N 1
ATOM 1416 C CA . GLU A 1 170 ? -9.797 9.174 32.047 1.00 88.31 170 GLU A CA 1
ATOM 1417 C C . GLU A 1 170 ? -8.497 8.884 32.809 1.00 88.31 170 GLU A C 1
ATOM 1419 O O . GLU A 1 170 ? -7.446 9.405 32.458 1.00 88.31 170 GLU A O 1
ATOM 1424 N N . ALA A 1 171 ? -8.509 7.972 33.786 1.00 89.75 171 ALA A N 1
ATOM 1425 C CA . ALA A 1 171 ? -7.288 7.539 34.470 1.00 89.75 171 ALA A CA 1
ATOM 1426 C C . ALA A 1 171 ? -6.275 6.820 33.549 1.00 89.75 171 ALA A C 1
ATOM 1428 O O . ALA A 1 171 ? -5.116 6.630 33.926 1.00 89.75 171 ALA A O 1
ATOM 1429 N N . ARG A 1 172 ? -6.698 6.379 32.356 1.00 88.06 172 ARG A N 1
ATOM 1430 C CA . ARG A 1 172 ? -5.826 5.799 31.321 1.00 88.06 172 ARG A CA 1
ATOM 1431 C C . ARG A 1 172 ? -5.376 6.820 30.285 1.00 88.06 172 ARG A C 1
ATOM 1433 O O . ARG A 1 172 ? -4.490 6.484 29.496 1.00 88.06 172 ARG A O 1
ATOM 1440 N N . ASP A 1 173 ? -5.963 8.013 30.286 1.00 87.75 173 ASP A N 1
ATOM 1441 C CA . ASP A 1 173 ? -5.653 9.080 29.347 1.00 87.75 173 ASP A CA 1
ATOM 1442 C C . ASP A 1 173 ? -4.261 9.650 29.652 1.00 87.75 173 ASP A C 1
ATOM 1444 O O . ASP A 1 173 ? -4.030 10.379 30.616 1.00 87.75 173 ASP A O 1
ATOM 1448 N N . ARG A 1 174 ? -3.289 9.201 28.864 1.00 89.00 174 ARG A N 1
ATOM 1449 C CA . ARG A 1 174 ? -1.873 9.566 28.931 1.00 89.00 174 ARG A CA 1
ATOM 1450 C C . ARG A 1 174 ? -1.332 9.592 27.512 1.00 89.00 174 ARG A C 1
ATOM 1452 O O . ARG A 1 174 ? -1.968 9.069 26.598 1.00 89.00 174 ARG A O 1
ATOM 1459 N N . ASP A 1 175 ? -0.137 10.142 27.340 1.00 83.88 175 ASP A N 1
ATOM 1460 C CA . ASP A 1 175 ? 0.494 10.207 26.024 1.00 83.88 175 ASP A CA 1
ATOM 1461 C C . ASP A 1 175 ? 0.559 8.819 25.349 1.00 83.88 175 ASP A C 1
ATOM 1463 O O . ASP A 1 175 ? 0.929 7.817 25.971 1.00 83.88 175 ASP A O 1
ATOM 1467 N N . GLY A 1 176 ? 0.123 8.752 24.089 1.00 84.81 176 GLY A N 1
ATOM 1468 C CA . GLY A 1 176 ? -0.006 7.511 23.315 1.00 84.81 176 GLY A CA 1
ATOM 1469 C C . GLY A 1 176 ? -1.243 6.641 23.606 1.00 84.81 176 GLY A C 1
ATOM 1470 O O . GLY A 1 176 ? -1.425 5.620 22.930 1.00 84.81 176 GLY A O 1
ATOM 1471 N N . THR A 1 177 ? -2.110 7.012 24.556 1.00 93.00 177 THR A N 1
ATOM 1472 C CA . THR A 1 177 ? -3.425 6.375 24.741 1.00 93.00 177 THR A CA 1
ATOM 1473 C C . THR A 1 177 ? -4.452 6.994 23.792 1.00 93.00 177 THR A C 1
ATOM 1475 O O . THR A 1 177 ? -4.566 8.207 23.653 1.00 93.00 177 THR A O 1
ATOM 1478 N N . LEU A 1 178 ? -5.240 6.140 23.153 1.00 94.31 178 LEU A N 1
ATOM 1479 C CA . LEU A 1 178 ? -6.457 6.490 22.445 1.00 94.31 178 LEU A CA 1
ATOM 1480 C C . LEU A 1 178 ? -7.655 6.276 23.374 1.00 94.31 178 LEU A C 1
ATOM 1482 O O . LEU A 1 178 ? -7.900 5.148 23.796 1.00 94.31 178 LEU A O 1
ATOM 1486 N N . VAL A 1 179 ? -8.423 7.334 23.629 1.00 95.50 179 VAL A N 1
ATOM 1487 C CA . VAL A 1 179 ? -9.719 7.266 24.317 1.00 95.50 179 VAL A CA 1
ATOM 1488 C C . VAL A 1 179 ? -10.808 7.752 23.360 1.00 95.50 179 VAL A C 1
ATOM 1490 O O . VAL A 1 179 ? -10.762 8.881 22.868 1.00 95.50 179 VAL A O 1
ATOM 1493 N N . VAL A 1 180 ? -11.788 6.895 23.073 1.00 96.75 180 VAL A N 1
ATOM 1494 C CA . VAL A 1 180 ? -12.920 7.196 22.188 1.00 96.75 180 VAL A CA 1
ATOM 1495 C C . VAL A 1 180 ? -14.218 7.105 22.991 1.00 96.75 180 VAL A C 1
ATOM 1497 O O . VAL A 1 180 ? -14.584 6.010 23.423 1.00 96.75 180 VAL A O 1
ATOM 1500 N N . PRO A 1 181 ? -14.906 8.234 23.235 1.00 96.12 181 PRO A N 1
ATOM 1501 C CA . PRO A 1 181 ? -16.146 8.239 23.996 1.00 96.12 181 PRO A CA 1
ATOM 1502 C C . PRO A 1 181 ? -17.336 7.815 23.128 1.00 96.12 181 PRO A C 1
ATOM 1504 O O . PRO A 1 181 ? -17.529 8.340 22.032 1.00 96.12 181 PRO A O 1
ATOM 1507 N N . PHE A 1 182 ? -18.177 6.933 23.662 1.00 95.88 182 PHE A N 1
ATOM 1508 C CA . PHE A 1 182 ? -19.472 6.548 23.099 1.00 95.88 182 PHE A CA 1
ATOM 1509 C C . PHE A 1 182 ? -20.579 6.998 24.059 1.00 95.88 182 PHE A C 1
ATOM 1511 O O . PHE A 1 182 ? -21.297 6.189 24.641 1.00 95.88 182 PHE A O 1
ATOM 1518 N N . GLU A 1 183 ? -20.704 8.316 24.255 1.00 91.19 183 GLU A N 1
ATOM 1519 C CA . GLU A 1 183 ? -21.536 8.919 25.315 1.00 91.19 183 GLU A CA 1
ATOM 1520 C C . GLU A 1 183 ? -23.004 8.486 25.256 1.00 91.19 183 GLU A C 1
ATOM 1522 O O . GLU A 1 183 ? -23.607 8.222 26.293 1.00 91.19 183 GLU A O 1
ATOM 1527 N N . LYS A 1 184 ? -23.555 8.331 24.044 1.00 91.75 184 LYS A N 1
ATOM 1528 C CA . LYS A 1 184 ? -24.917 7.819 23.818 1.00 91.75 184 LYS A CA 1
ATOM 1529 C C . LYS A 1 184 ? -25.147 6.449 24.471 1.00 91.75 184 LYS A C 1
ATOM 1531 O O . LYS A 1 184 ? -26.269 6.144 24.861 1.00 91.75 184 LYS A O 1
ATOM 1536 N N . TYR A 1 185 ? -24.097 5.640 24.564 1.00 90.94 185 TYR A N 1
ATOM 1537 C CA . TYR A 1 185 ? -24.128 4.272 25.073 1.00 90.94 185 TYR A CA 1
ATOM 1538 C C . TYR A 1 185 ? -23.455 4.140 26.448 1.00 90.94 185 TYR A C 1
ATOM 1540 O O . TYR A 1 185 ? -23.461 3.061 27.023 1.00 90.94 185 TYR A O 1
ATOM 1548 N N . GLY A 1 186 ? -22.901 5.225 27.002 1.00 92.25 186 GLY A N 1
ATOM 1549 C CA . GLY A 1 186 ? -22.361 5.254 28.364 1.00 92.25 186 GLY A CA 1
ATOM 1550 C C . GLY A 1 186 ? -21.005 4.567 28.559 1.00 92.25 186 GLY A C 1
ATOM 1551 O O . GLY A 1 186 ? -20.630 4.318 29.703 1.00 92.25 186 GLY A O 1
ATOM 1552 N N . PHE A 1 187 ? -20.255 4.281 27.490 1.00 94.88 187 PHE A N 1
ATOM 1553 C CA . PHE A 1 187 ? -18.936 3.647 27.588 1.00 94.88 187 PHE A CA 1
ATOM 1554 C C . PHE A 1 187 ? -17.841 4.395 26.823 1.00 94.88 187 PHE A C 1
ATOM 1556 O O . PHE A 1 187 ? -18.086 5.308 26.031 1.00 94.88 187 PHE A O 1
ATOM 1563 N N . TYR A 1 188 ? -16.603 3.982 27.078 1.00 95.75 188 TYR A N 1
ATOM 1564 C CA . TYR A 1 188 ? -15.392 4.491 26.451 1.00 95.75 188 TYR A CA 1
ATOM 1565 C C . TYR A 1 188 ? -14.583 3.323 25.896 1.00 95.75 188 TYR A C 1
ATOM 1567 O O . TYR A 1 188 ? -14.337 2.345 26.603 1.00 95.75 188 TYR A O 1
ATOM 1575 N N . PHE A 1 189 ? -14.133 3.446 24.651 1.00 96.44 189 PHE A N 1
ATOM 1576 C CA . PHE A 1 189 ? -13.119 2.560 24.093 1.00 96.44 189 PHE A CA 1
ATOM 1577 C C . PHE A 1 189 ? -11.733 3.130 24.397 1.00 96.44 189 PHE A C 1
ATOM 1579 O O . PHE A 1 189 ? -11.458 4.293 24.097 1.00 96.44 189 PHE A O 1
ATOM 1586 N N . VAL A 1 190 ? -10.861 2.321 24.992 1.00 95.44 190 VAL A N 1
ATOM 1587 C CA . VAL A 1 190 ? -9.516 2.730 25.407 1.00 95.44 190 VAL A CA 1
ATOM 1588 C C . VAL A 1 190 ? -8.486 1.771 24.823 1.00 95.44 190 VAL A C 1
ATOM 1590 O O . VAL A 1 190 ? -8.526 0.569 25.067 1.00 95.44 190 VAL A O 1
ATOM 1593 N N . SER A 1 191 ? -7.530 2.300 24.065 1.00 94.38 191 SER A N 1
ATOM 1594 C CA . SER A 1 191 ? -6.496 1.523 23.374 1.00 94.38 191 SER A CA 1
AT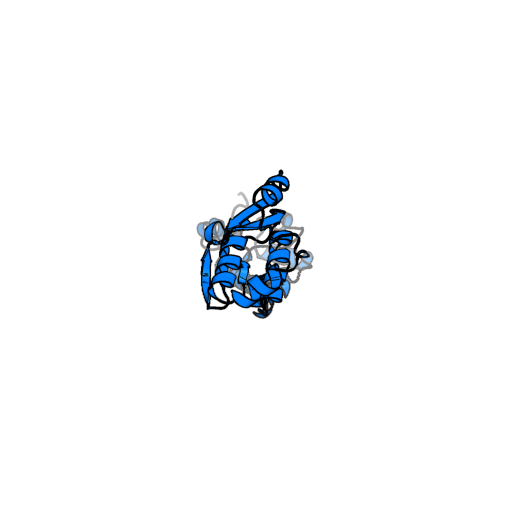OM 1595 C C . SER A 1 191 ? -5.164 2.272 23.361 1.00 94.38 191 SER A C 1
ATOM 1597 O O . SER A 1 191 ? -5.101 3.453 23.677 1.00 94.38 191 SER A O 1
ATOM 1599 N N . ASN A 1 192 ? -4.076 1.616 22.961 1.00 92.25 192 ASN A N 1
ATOM 1600 C CA . ASN A 1 192 ? -2.911 2.348 22.464 1.00 92.25 192 ASN A CA 1
ATOM 1601 C C . ASN A 1 192 ? -3.243 2.921 21.074 1.00 92.25 192 ASN A C 1
ATOM 1603 O O . ASN A 1 192 ? -3.873 2.239 20.264 1.00 92.25 192 ASN A O 1
ATOM 1607 N N . ALA A 1 193 ? -2.809 4.149 20.784 1.00 88.00 193 ALA A N 1
ATOM 1608 C CA . ALA A 1 193 ? -3.145 4.849 19.542 1.00 88.00 193 ALA A CA 1
ATOM 1609 C C . ALA A 1 193 ? -2.538 4.235 18.263 1.00 88.00 193 ALA A C 1
ATOM 1611 O O . ALA A 1 193 ? -2.893 4.652 17.160 1.00 88.00 193 ALA A O 1
ATOM 1612 N N . SER A 1 194 ? -1.649 3.241 18.374 1.00 92.38 194 SER A N 1
ATOM 1613 C CA . SER A 1 194 ? -1.136 2.516 17.210 1.00 92.38 194 SER A CA 1
ATOM 1614 C C . SER A 1 194 ? -2.242 1.737 16.485 1.00 92.38 194 SER A C 1
ATOM 1616 O O . SER A 1 194 ? -3.148 1.169 17.105 1.00 92.38 194 SER A O 1
ATOM 1618 N N . TYR A 1 195 ? -2.139 1.659 15.155 1.00 91.44 195 TYR A N 1
ATOM 1619 C CA . TYR A 1 195 ? -3.072 0.874 14.340 1.00 91.44 195 TYR A CA 1
ATOM 1620 C C . TYR A 1 195 ? -3.023 -0.611 14.654 1.00 91.44 195 TYR A C 1
ATOM 1622 O O . TYR A 1 195 ? -4.055 -1.266 14.586 1.00 91.44 195 TYR A O 1
ATOM 1630 N N . GLN A 1 196 ? -1.862 -1.134 15.049 1.00 93.31 196 GLN A N 1
ATOM 1631 C CA . GLN A 1 196 ? -1.764 -2.539 15.410 1.00 93.31 196 GLN A CA 1
ATOM 1632 C C . GLN A 1 196 ? -2.565 -2.848 16.677 1.00 93.31 196 GLN A C 1
ATOM 1634 O O . GLN A 1 196 ? -3.375 -3.766 16.665 1.00 93.31 196 GLN A O 1
ATOM 1639 N N . THR A 1 197 ? -2.386 -2.083 17.760 1.00 94.12 197 THR A N 1
ATOM 1640 C CA . THR A 1 197 ? -3.127 -2.342 19.005 1.00 94.12 197 THR A CA 1
ATOM 1641 C C . THR A 1 197 ? -4.610 -2.031 18.855 1.00 94.12 197 THR A C 1
ATOM 1643 O O . THR A 1 197 ? -5.443 -2.825 19.281 1.00 94.12 197 THR A O 1
ATOM 1646 N N . THR A 1 198 ? -4.947 -0.909 18.213 1.00 94.62 198 THR A N 1
ATOM 1647 C CA . THR A 1 198 ? -6.350 -0.562 17.950 1.00 94.62 198 THR A CA 1
ATOM 1648 C C . THR A 1 198 ? -7.014 -1.624 17.077 1.00 94.62 198 THR A C 1
ATOM 1650 O O . THR A 1 198 ? -8.096 -2.087 17.416 1.00 94.62 198 THR A O 1
ATOM 1653 N N . GLY A 1 199 ? -6.345 -2.076 16.012 1.00 95.31 199 GLY A N 1
ATOM 1654 C CA . GLY A 1 199 ? -6.819 -3.157 15.149 1.00 95.31 199 GLY A CA 1
ATOM 1655 C C . GLY A 1 199 ? -7.016 -4.473 15.899 1.00 95.31 199 GLY A C 1
ATOM 1656 O O . GLY A 1 199 ? -8.064 -5.086 15.751 1.00 95.31 199 GLY A O 1
ATOM 1657 N N . SER A 1 200 ? -6.073 -4.872 16.761 1.00 95.38 200 SER A N 1
ATOM 1658 C CA . SER A 1 200 ? -6.213 -6.079 17.588 1.00 95.38 200 SER A CA 1
ATOM 1659 C C . SER A 1 200 ? -7.408 -6.007 18.544 1.00 95.38 200 SER A C 1
ATOM 1661 O O . SER A 1 200 ? -8.203 -6.937 18.574 1.00 95.38 200 SER A O 1
ATOM 1663 N N . ASN A 1 201 ? -7.603 -4.891 19.253 1.00 95.81 201 ASN A N 1
ATOM 1664 C CA . ASN A 1 201 ? -8.757 -4.738 20.149 1.00 95.81 201 ASN A CA 1
ATOM 1665 C C . ASN A 1 201 ? -10.092 -4.747 19.378 1.00 95.81 201 ASN A C 1
ATOM 1667 O O . ASN A 1 201 ? -11.084 -5.297 19.850 1.00 95.81 201 ASN A O 1
ATOM 1671 N N . LEU A 1 202 ? -10.130 -4.142 18.185 1.00 96.88 202 LEU A N 1
ATOM 1672 C CA . LEU A 1 202 ? -11.313 -4.174 17.319 1.00 96.88 202 LEU A CA 1
ATOM 1673 C C . LEU A 1 202 ? -11.566 -5.573 16.753 1.00 96.88 202 LEU A C 1
ATOM 1675 O O . LEU A 1 202 ? -12.714 -5.996 16.687 1.00 96.88 202 LEU A O 1
ATOM 1679 N N . LYS A 1 203 ? -10.514 -6.308 16.386 1.00 96.88 203 LYS A N 1
ATOM 1680 C CA . LYS A 1 203 ? -10.604 -7.711 15.974 1.00 96.88 203 LYS A CA 1
ATOM 1681 C C . LYS A 1 203 ? -11.225 -8.567 17.076 1.00 96.88 203 LYS A C 1
ATOM 1683 O O . LYS A 1 203 ? -12.131 -9.340 16.780 1.00 96.88 203 LYS A O 1
ATOM 1688 N N . ASP A 1 204 ? -10.781 -8.400 18.319 1.00 95.31 204 ASP A N 1
ATOM 1689 C CA . ASP A 1 204 ? -11.320 -9.138 19.464 1.00 95.31 204 ASP A CA 1
ATOM 1690 C C . ASP A 1 204 ? -12.810 -8.817 19.685 1.00 95.31 204 ASP A C 1
ATOM 1692 O O . ASP A 1 204 ? -13.611 -9.732 19.861 1.00 95.31 204 ASP A O 1
ATOM 1696 N N . LEU A 1 205 ? -13.210 -7.542 19.567 1.00 95.62 205 LEU A N 1
ATOM 1697 C CA . LEU A 1 205 ? -14.625 -7.135 19.588 1.00 95.62 205 LEU A CA 1
ATOM 1698 C C . LEU A 1 205 ? -15.443 -7.778 18.465 1.00 95.62 205 LEU A C 1
ATOM 1700 O O . LEU A 1 205 ? -16.539 -8.269 18.713 1.00 95.62 205 LEU A O 1
ATOM 1704 N N . ILE A 1 206 ? -14.927 -7.770 17.236 1.00 97.31 206 ILE A N 1
ATOM 1705 C CA . ILE A 1 206 ? -15.613 -8.329 16.065 1.00 97.31 206 ILE A CA 1
ATOM 1706 C C . ILE A 1 206 ? -15.819 -9.837 16.232 1.00 97.31 206 ILE A C 1
ATOM 1708 O O . ILE A 1 206 ? -16.924 -10.321 16.000 1.00 97.31 206 ILE A O 1
ATOM 1712 N N . LEU A 1 207 ? -14.787 -10.560 16.678 1.00 96.56 207 LEU A N 1
ATOM 1713 C CA . LEU A 1 207 ? -14.879 -11.992 16.974 1.00 96.56 207 LEU A CA 1
ATOM 1714 C C . LEU A 1 207 ? -15.865 -12.268 18.113 1.00 96.56 207 LEU A C 1
ATOM 1716 O O . LEU A 1 207 ? -16.645 -13.208 18.020 1.00 96.56 207 LEU A O 1
ATOM 1720 N N . GLY A 1 208 ? -15.862 -11.432 19.154 1.00 94.12 208 GLY A N 1
ATOM 1721 C CA . GLY A 1 208 ? -16.825 -11.499 20.253 1.00 94.12 208 GLY A CA 1
ATOM 1722 C C . GLY A 1 208 ? -18.275 -11.247 19.833 1.00 94.12 208 GLY A C 1
ATOM 1723 O O . GLY A 1 208 ? -19.191 -11.698 20.510 1.00 94.12 208 GLY A O 1
ATOM 1724 N N . CYS A 1 209 ? -18.482 -10.564 18.706 1.00 95.62 209 CYS A N 1
ATOM 1725 C CA . CYS A 1 209 ? -19.794 -10.332 18.103 1.00 95.62 209 CYS A CA 1
ATOM 1726 C C . CYS A 1 209 ? -20.174 -11.389 17.047 1.00 95.62 209 CYS A C 1
ATOM 1728 O O . CYS A 1 209 ? -21.085 -11.141 16.259 1.00 95.62 209 CYS A O 1
ATOM 1730 N N . ASP A 1 210 ? -19.453 -12.515 16.973 1.00 95.44 210 ASP A N 1
ATOM 1731 C CA . ASP A 1 210 ? -19.635 -13.579 15.974 1.00 95.44 210 ASP A CA 1
ATOM 1732 C C . ASP A 1 210 ? -19.528 -13.101 14.510 1.00 95.44 210 ASP A C 1
ATOM 1734 O O . ASP A 1 210 ? -20.139 -13.656 13.592 1.00 95.44 210 ASP A O 1
ATOM 1738 N N . LEU A 1 211 ? -18.723 -12.064 14.265 1.00 97.38 211 LEU A N 1
ATOM 1739 C CA . LEU A 1 211 ? -18.442 -11.531 12.933 1.00 97.38 211 LEU A CA 1
ATOM 1740 C C . LEU A 1 211 ? -17.018 -11.879 12.481 1.00 97.38 211 LEU A C 1
ATOM 1742 O O . LEU A 1 211 ? -16.132 -12.177 13.281 1.00 97.38 211 LEU A O 1
ATOM 1746 N N . ASN A 1 212 ? -16.777 -11.818 11.169 1.00 97.38 212 ASN A N 1
ATOM 1747 C CA . ASN A 1 212 ? -15.471 -12.105 10.584 1.00 97.38 212 ASN A CA 1
ATOM 1748 C C . ASN A 1 212 ? -14.656 -10.807 10.382 1.00 97.38 212 ASN A C 1
ATOM 1750 O O . ASN A 1 212 ? -15.037 -9.972 9.558 1.00 97.38 212 ASN A O 1
ATOM 1754 N N . PRO A 1 213 ? -13.498 -10.634 11.050 1.00 97.25 213 PRO A N 1
ATOM 1755 C CA . PRO A 1 213 ? -12.638 -9.456 10.881 1.00 97.25 213 PRO A CA 1
ATOM 1756 C C . PRO A 1 213 ? -12.152 -9.232 9.444 1.00 97.25 213 PRO A C 1
ATOM 1758 O O . PRO A 1 213 ? -11.838 -8.101 9.072 1.00 97.25 213 PRO A O 1
ATOM 1761 N N . ARG A 1 214 ? -12.133 -10.283 8.611 1.00 95.75 214 ARG A N 1
ATOM 1762 C CA . ARG A 1 214 ? -11.767 -10.187 7.188 1.00 95.75 214 ARG A CA 1
ATOM 1763 C C . ARG A 1 214 ? -12.784 -9.423 6.345 1.00 95.75 214 ARG A C 1
ATOM 1765 O O . ARG A 1 214 ? -12.432 -8.921 5.283 1.00 95.75 214 ARG A O 1
ATOM 1772 N N . ASP A 1 215 ? -14.016 -9.290 6.827 1.00 96.12 215 ASP A N 1
ATOM 1773 C CA . ASP A 1 215 ? -15.069 -8.559 6.118 1.00 96.12 215 ASP A CA 1
ATOM 1774 C C . ASP A 1 215 ? -14.963 -7.036 6.329 1.00 96.12 215 ASP A C 1
ATOM 1776 O O . ASP A 1 215 ? -15.640 -6.259 5.655 1.00 96.12 215 ASP A O 1
ATOM 1780 N N . PHE A 1 216 ? -14.083 -6.599 7.236 1.00 96.75 216 PHE A N 1
ATOM 1781 C CA . PHE A 1 216 ? -13.754 -5.199 7.484 1.00 96.75 216 PHE A CA 1
ATOM 1782 C C . PHE A 1 216 ? -12.464 -4.849 6.747 1.00 96.75 216 PHE A C 1
ATOM 1784 O O . PHE A 1 216 ? -11.356 -5.040 7.254 1.00 96.75 216 PHE A O 1
ATOM 1791 N N . ILE A 1 217 ? -12.613 -4.341 5.528 1.00 94.88 217 ILE A N 1
ATOM 1792 C CA . ILE A 1 217 ? -11.495 -4.024 4.641 1.00 94.88 217 ILE A CA 1
ATOM 1793 C C . ILE A 1 217 ? -10.985 -2.612 4.943 1.00 94.88 217 ILE A C 1
ATOM 1795 O O . ILE A 1 217 ? -11.746 -1.646 4.904 1.00 94.88 217 ILE A O 1
ATOM 1799 N N . VAL A 1 218 ? -9.691 -2.504 5.227 1.00 92.69 218 VAL A N 1
ATOM 1800 C CA . VAL A 1 218 ? -8.978 -1.280 5.587 1.00 92.69 218 VAL A CA 1
ATOM 1801 C C . VAL A 1 218 ? -8.164 -0.794 4.387 1.00 92.69 218 VAL A C 1
ATOM 1803 O O . VAL A 1 218 ? -7.225 -1.461 3.945 1.00 92.69 218 VAL A O 1
ATOM 1806 N N . GLU A 1 219 ? -8.492 0.392 3.878 1.00 88.75 219 GLU A N 1
ATOM 1807 C CA . GLU A 1 219 ? -7.905 0.985 2.664 1.00 88.75 219 GLU A CA 1
ATOM 1808 C C . GLU A 1 219 ? -7.318 2.367 2.905 1.00 88.75 219 GLU A C 1
ATOM 1810 O O . GLU A 1 219 ? -7.893 3.112 3.732 1.00 88.75 219 GLU A O 1
#

pLDDT: mean 86.47, std 10.89, range [34.97, 98.12]